Protein AF-A0A7S3AEC8-F1 (afdb_monomer)

Nearest PDB structures (foldseek):
  8ey4-assembly1_I  TM=9.269E-01  e=1.130E-04  Escherichia coli O32:H37
  2e5p-assembly1_A  TM=7.697E-01  e=4.438E-02  Homo sapiens
  9f6c-assembly1_A  TM=8.451E-01  e=1.032E-01  Bos taurus
  7dm4-assembly1_A  TM=5.442E-01  e=5.780E+00  Homo sapiens
  3aqj-assembly2_R  TM=1.653E-01  e=9.717E+00  Peduovirus P2

InterPro domains:
  IPR025983 Cysteine-rich CPCC domain [PF14206] (102-156)

Secondary structure (DSSP, 8-state):
--EEEETTEEEEEEEEETTEEEEEETTS-EEEEEGGG-EEE----S-----------------------------------------------S-----PEEPTTT-BEEE-SSSS-S-PBPTTT--B--HHHHH-TT--SSSSSS-HHHHHHHHHHHS-TT--EETTEEBPTT--PPPHHHHHHHHHHHTT-----TTT--GGG-

Solvent-accessible surface area (backbone atoms only — not comparable to full-atom values): 13532 Å² total; per-residue (Å²): 132,60,40,30,40,38,98,92,44,49,28,34,72,75,47,76,59,93,68,30,28,34,31,38,30,79,88,69,53,72,49,81,42,51,45,94,55,51,46,76,50,73,83,83,79,85,83,90,80,81,92,82,85,89,75,88,85,80,88,84,83,87,86,80,90,78,89,79,88,84,87,85,83,87,84,89,80,90,85,84,87,88,85,87,79,91,73,83,86,75,85,74,74,92,72,83,73,70,71,46,35,53,34,90,41,68,20,33,36,52,31,74,51,97,57,90,48,69,58,46,61,27,82,79,76,64,55,53,34,42,51,67,34,70,76,34,36,52,46,47,68,62,98,40,74,54,16,42,58,54,39,28,56,54,28,39,75,76,51,44,89,87,56,54,62,55,97,92,29,48,40,42,88,87,54,71,79,83,48,74,68,58,48,52,50,28,52,63,47,39,83,78,65,56,91,75,47,84,92,70,68,64,81,90,79,118

Structure (mmCIF, N/CA/C/O backbone):
data_AF-A0A7S3AEC8-F1
#
_entry.id   AF-A0A7S3AEC8-F1
#
loop_
_atom_site.group_PDB
_atom_site.id
_atom_site.type_symbol
_atom_site.label_atom_id
_atom_site.label_alt_id
_atom_site.label_comp_id
_atom_site.label_asym_id
_atom_site.label_entity_id
_atom_site.label_seq_id
_atom_site.pdbx_PDB_ins_code
_atom_site.Cartn_x
_atom_site.Cartn_y
_atom_site.Cartn_z
_atom_site.occupancy
_atom_site.B_iso_or_equiv
_atom_site.auth_seq_id
_atom_site.auth_comp_id
_atom_site.auth_asym_id
_atom_site.auth_atom_id
_atom_site.pdbx_PDB_model_num
ATOM 1 N N . ARG A 1 1 ? 26.656 -5.721 9.933 1.00 53.62 1 ARG A N 1
ATOM 2 C CA . ARG A 1 1 ? 25.288 -6.249 9.732 1.00 53.62 1 ARG A CA 1
ATOM 3 C C . ARG A 1 1 ? 25.017 -7.132 10.929 1.00 53.62 1 ARG A C 1
ATOM 5 O O . ARG A 1 1 ? 25.860 -7.978 11.192 1.00 53.62 1 ARG A O 1
ATOM 12 N N . ASP A 1 2 ? 23.952 -6.863 11.676 1.00 73.62 2 ASP A N 1
ATOM 13 C CA . ASP A 1 2 ? 23.687 -7.573 12.928 1.00 73.62 2 ASP A CA 1
ATOM 14 C C . ASP A 1 2 ? 23.074 -8.939 12.609 1.00 73.62 2 ASP A C 1
ATOM 16 O O . ASP A 1 2 ? 21.988 -9.025 12.029 1.00 73.62 2 ASP A O 1
ATOM 20 N N . GLU A 1 3 ? 23.825 -9.991 12.919 1.00 86.81 3 GLU A N 1
ATOM 21 C CA . GLU A 1 3 ? 23.402 -11.380 12.773 1.00 86.81 3 GLU A CA 1
ATOM 22 C C . GLU A 1 3 ? 22.422 -11.713 13.904 1.00 86.81 3 GLU A C 1
ATOM 24 O O . GLU A 1 3 ? 22.632 -11.331 15.061 1.00 86.81 3 GLU A O 1
ATOM 29 N N . VAL A 1 4 ? 21.308 -12.362 13.572 1.00 89.75 4 VAL A N 1
ATOM 30 C CA . VAL A 1 4 ? 20.242 -12.683 14.523 1.00 89.75 4 VAL A CA 1
ATOM 31 C C . VAL A 1 4 ? 19.836 -14.139 14.459 1.00 89.75 4 VAL A C 1
ATOM 33 O O . VAL A 1 4 ? 19.854 -14.748 13.395 1.00 89.75 4 VAL A O 1
ATOM 36 N N . THR A 1 5 ? 19.370 -14.659 15.590 1.00 91.19 5 THR A N 1
ATOM 37 C CA . THR A 1 5 ? 18.672 -15.945 15.654 1.00 91.19 5 THR A CA 1
ATOM 38 C C . THR A 1 5 ? 17.198 -15.714 15.953 1.00 91.19 5 THR A C 1
ATOM 40 O O . THR A 1 5 ? 16.831 -14.841 16.738 1.00 91.19 5 THR A O 1
ATOM 43 N N . THR A 1 6 ? 16.347 -16.502 15.303 1.00 89.00 6 THR A N 1
ATOM 44 C CA . THR A 1 6 ? 14.889 -16.508 15.468 1.00 89.00 6 THR A CA 1
ATOM 45 C C . THR A 1 6 ? 14.393 -17.956 15.606 1.00 89.00 6 THR A C 1
ATOM 47 O O . THR A 1 6 ? 15.139 -18.882 15.271 1.00 89.00 6 THR A O 1
ATOM 50 N N . PRO A 1 7 ? 13.119 -18.207 15.966 1.00 86.31 7 PRO A N 1
ATOM 51 C CA . PRO A 1 7 ? 12.547 -19.559 15.962 1.00 86.31 7 PRO A CA 1
ATOM 52 C C . PRO A 1 7 ? 12.606 -20.285 14.607 1.00 86.31 7 PRO A C 1
ATOM 54 O O . PRO A 1 7 ? 12.442 -21.501 14.558 1.00 86.31 7 PRO A O 1
ATOM 57 N N . ARG A 1 8 ? 12.812 -19.552 13.503 1.00 82.25 8 ARG A N 1
ATOM 58 C CA . ARG A 1 8 ? 12.947 -20.102 12.144 1.00 82.25 8 ARG A CA 1
ATOM 59 C C . ARG A 1 8 ? 14.401 -20.287 11.697 1.00 82.25 8 ARG A C 1
ATOM 61 O O . ARG A 1 8 ? 14.626 -20.718 10.573 1.00 82.25 8 ARG A O 1
ATOM 68 N N . GLY A 1 9 ? 15.370 -19.992 12.562 1.00 87.69 9 GLY A N 1
ATOM 69 C CA . GLY A 1 9 ? 16.799 -20.079 12.268 1.00 87.69 9 GLY A CA 1
ATOM 70 C C . GLY A 1 9 ? 17.495 -18.719 12.259 1.00 87.69 9 GLY A C 1
ATOM 71 O O . GLY A 1 9 ? 16.923 -17.708 12.687 1.00 87.69 9 GLY A O 1
ATOM 72 N N . GLY A 1 10 ? 18.743 -18.733 11.795 1.00 91.50 10 GLY A N 1
ATOM 73 C CA . GLY A 1 10 ? 19.591 -17.555 11.654 1.00 91.50 10 GLY A CA 1
ATOM 74 C C . GLY A 1 10 ? 19.127 -16.615 10.542 1.00 91.50 10 GLY A C 1
ATOM 75 O O . GLY A 1 10 ? 18.307 -16.973 9.684 1.00 91.50 10 GLY A O 1
ATOM 76 N N . GLY A 1 11 ? 19.606 -15.379 10.596 1.00 91.81 11 GLY A N 1
ATOM 77 C CA . GLY A 1 11 ? 19.357 -14.384 9.570 1.00 91.81 11 GLY A CA 1
ATOM 78 C C . GLY A 1 11 ? 19.927 -13.016 9.909 1.00 91.81 11 GLY A C 1
ATOM 79 O O . GLY A 1 11 ? 20.734 -12.838 10.823 1.00 91.81 11 GLY A O 1
ATOM 80 N N . ARG A 1 12 ? 19.458 -12.012 9.173 1.00 91.94 12 ARG A N 1
ATOM 81 C CA . ARG A 1 12 ? 19.844 -10.609 9.339 1.00 91.94 12 ARG A CA 1
ATOM 82 C C . ARG A 1 12 ? 18.628 -9.710 9.499 1.00 91.94 12 ARG A C 1
ATOM 84 O O . ARG A 1 12 ? 17.624 -9.868 8.804 1.00 91.94 12 ARG A O 1
ATOM 91 N N . VAL A 1 13 ? 18.740 -8.712 10.371 1.00 92.50 13 VAL A N 1
ATOM 92 C CA . VAL A 1 13 ? 17.712 -7.671 10.509 1.00 92.50 13 VAL A CA 1
ATOM 93 C C . VAL A 1 13 ? 17.778 -6.730 9.309 1.00 92.50 13 VAL A C 1
ATOM 95 O O . VAL A 1 13 ? 18.818 -6.134 9.035 1.00 92.50 13 VAL A O 1
ATOM 98 N N . LEU A 1 14 ? 16.654 -6.574 8.610 1.00 87.69 14 LEU A N 1
ATOM 99 C CA . LEU A 1 14 ? 16.475 -5.591 7.542 1.00 87.69 14 LEU A CA 1
ATOM 100 C C . LEU A 1 14 ? 15.862 -4.285 8.062 1.00 87.69 14 LEU A C 1
ATOM 102 O O . LEU A 1 14 ? 16.279 -3.204 7.660 1.00 87.69 14 LEU A O 1
ATOM 106 N N . LYS A 1 15 ? 14.849 -4.376 8.935 1.00 86.88 15 LYS A N 1
ATOM 107 C CA . LYS A 1 15 ? 14.116 -3.217 9.479 1.00 86.88 15 LYS A CA 1
ATOM 108 C C . LYS A 1 15 ? 13.494 -3.566 10.829 1.00 86.88 15 LYS A C 1
ATOM 110 O O . LYS A 1 15 ? 13.049 -4.692 11.011 1.00 86.88 15 LYS A O 1
ATOM 115 N N . VAL A 1 16 ? 13.396 -2.607 11.747 1.00 89.69 16 VAL A N 1
ATOM 116 C CA . VAL A 1 16 ? 12.637 -2.754 13.003 1.00 89.69 16 VAL A CA 1
ATOM 117 C C . VAL A 1 16 ? 11.534 -1.702 13.037 1.00 89.69 16 VAL A C 1
ATOM 119 O O . VAL A 1 16 ? 11.797 -0.527 12.798 1.00 89.69 16 VAL A O 1
ATOM 122 N N . VAL A 1 17 ? 10.297 -2.123 13.306 1.00 82.56 17 VAL A N 1
ATOM 123 C CA . VAL A 1 17 ? 9.122 -1.250 13.422 1.00 82.56 17 VAL A CA 1
ATOM 124 C C . VAL A 1 17 ? 8.326 -1.663 14.657 1.00 82.56 17 VAL A C 1
ATOM 126 O O . VAL A 1 17 ? 7.692 -2.718 14.691 1.00 82.56 17 VAL A O 1
ATOM 129 N N . GLY A 1 18 ? 8.359 -0.820 15.692 1.00 88.56 18 GLY A N 1
ATOM 130 C CA . GLY A 1 18 ? 7.697 -1.103 16.965 1.00 88.56 18 GLY A CA 1
ATOM 131 C C . GLY A 1 18 ? 8.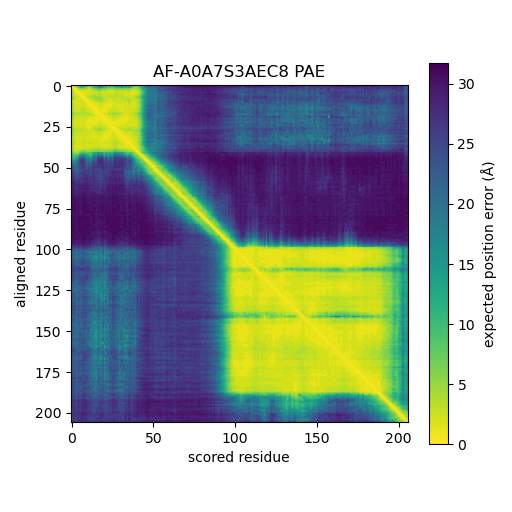199 -2.406 17.596 1.00 88.56 18 GLY A C 1
ATOM 132 O O . GLY A 1 18 ? 9.386 -2.549 17.873 1.00 88.56 18 GLY A O 1
ATOM 133 N N . MET A 1 19 ? 7.286 -3.354 17.815 1.00 90.62 19 MET A N 1
ATOM 134 C CA . MET A 1 19 ? 7.559 -4.654 18.447 1.00 90.62 19 MET A CA 1
ATOM 135 C C . MET A 1 19 ? 7.909 -5.757 17.440 1.00 90.62 19 MET A C 1
ATOM 137 O O . MET A 1 19 ? 7.916 -6.930 17.797 1.00 90.62 19 MET A O 1
ATOM 141 N N . ARG A 1 20 ? 8.181 -5.420 16.173 1.00 88.56 20 ARG A N 1
ATOM 142 C CA . ARG A 1 20 ? 8.488 -6.408 15.131 1.00 88.56 20 ARG A CA 1
ATOM 143 C C . ARG A 1 20 ? 9.719 -6.022 14.325 1.00 88.56 20 ARG A C 1
ATOM 145 O O . ARG A 1 20 ? 9.967 -4.847 14.059 1.00 88.56 20 ARG A O 1
ATOM 152 N N . ALA A 1 21 ? 10.474 -7.028 13.911 1.00 91.75 21 ALA A N 1
ATOM 153 C CA . ALA A 1 21 ? 11.642 -6.907 13.058 1.00 91.75 21 ALA A CA 1
ATOM 154 C C . ALA A 1 21 ? 11.424 -7.692 11.760 1.00 91.75 21 ALA A C 1
ATOM 156 O O . ALA A 1 21 ? 10.974 -8.836 11.776 1.00 91.75 21 ALA A O 1
ATOM 157 N N . ARG A 1 22 ? 11.743 -7.073 10.626 1.00 92.69 22 ARG A N 1
ATOM 158 C CA . ARG A 1 22 ? 11.815 -7.716 9.317 1.00 92.69 22 ARG A CA 1
ATOM 159 C C . ARG A 1 22 ? 13.168 -8.402 9.214 1.00 92.69 22 ARG A C 1
ATOM 161 O O . ARG A 1 22 ? 14.191 -7.718 9.219 1.00 92.69 22 ARG A O 1
ATOM 168 N N . ILE A 1 23 ? 13.162 -9.726 9.139 1.00 93.81 23 ILE A N 1
ATOM 169 C CA . ILE A 1 23 ? 14.354 -10.571 9.088 1.00 93.81 23 ILE A CA 1
ATOM 170 C C . ILE A 1 23 ? 14.433 -11.226 7.711 1.00 93.81 23 ILE A C 1
ATOM 172 O O . ILE A 1 23 ? 13.436 -11.765 7.232 1.00 93.81 23 ILE A O 1
ATOM 176 N N . GLU A 1 24 ? 15.604 -11.176 7.083 1.00 94.44 24 GLU A N 1
ATOM 177 C CA . GLU A 1 24 ? 15.955 -12.088 5.992 1.00 94.44 24 GLU A CA 1
ATOM 178 C C . GLU A 1 24 ? 16.685 -13.279 6.605 1.00 94.44 24 GLU A C 1
ATOM 180 O O . GLU A 1 24 ? 17.733 -13.100 7.226 1.00 94.44 24 GLU A O 1
ATOM 185 N N . HIS A 1 25 ? 16.102 -14.468 6.489 1.00 92.56 25 HIS A N 1
ATOM 186 C CA . HIS A 1 25 ? 16.688 -15.700 7.003 1.00 92.56 25 HIS A CA 1
ATOM 187 C C . HIS A 1 25 ? 17.807 -16.197 6.091 1.00 92.56 25 HIS A C 1
ATOM 189 O O . HIS A 1 25 ? 17.821 -15.906 4.897 1.00 92.56 25 HIS A O 1
ATOM 195 N N . ASP A 1 26 ? 18.691 -17.035 6.630 1.00 89.31 26 ASP A N 1
ATOM 196 C CA . ASP A 1 26 ? 19.780 -17.649 5.855 1.00 89.31 26 ASP A CA 1
ATOM 197 C C . ASP A 1 26 ? 19.271 -18.527 4.694 1.00 89.31 26 ASP A C 1
ATOM 199 O O . ASP A 1 26 ? 19.996 -18.790 3.736 1.00 89.31 26 ASP A O 1
ATOM 203 N N . THR A 1 27 ? 18.005 -18.959 4.749 1.00 87.69 27 THR A N 1
ATOM 204 C CA . THR A 1 27 ? 17.314 -19.668 3.658 1.00 87.69 27 THR A CA 1
ATOM 205 C C . THR A 1 27 ? 16.924 -18.761 2.486 1.00 87.69 27 THR A C 1
ATOM 207 O O . THR A 1 27 ? 16.532 -19.269 1.439 1.00 87.69 27 THR A O 1
ATOM 210 N N . GLY A 1 28 ? 17.024 -17.436 2.642 1.00 84.69 28 GLY A N 1
ATOM 211 C CA . GLY A 1 28 ? 16.607 -16.423 1.669 1.00 84.69 28 GLY A CA 1
ATOM 212 C C . GLY A 1 28 ? 15.177 -15.908 1.863 1.00 84.69 28 GLY A C 1
ATOM 213 O O . GLY A 1 28 ? 14.787 -14.929 1.227 1.00 84.69 28 GLY A O 1
ATOM 214 N N . ASP A 1 29 ? 14.393 -16.517 2.755 1.00 86.25 29 ASP A N 1
ATOM 215 C CA . ASP A 1 29 ? 13.026 -16.076 3.037 1.00 86.25 29 ASP A CA 1
ATOM 216 C C . ASP A 1 29 ? 13.017 -14.806 3.896 1.00 86.25 29 ASP A C 1
ATOM 218 O O . ASP A 1 29 ? 13.755 -14.695 4.876 1.00 86.25 29 ASP A O 1
ATOM 222 N N . ILE A 1 30 ? 12.118 -13.868 3.592 1.00 90.62 30 ILE A N 1
ATOM 223 C CA . ILE A 1 30 ? 11.962 -12.624 4.356 1.00 90.62 30 ILE A CA 1
ATOM 224 C C . ILE A 1 30 ? 10.640 -12.650 5.119 1.00 90.62 30 ILE A C 1
ATOM 226 O O . ILE A 1 30 ? 9.580 -12.815 4.521 1.00 90.62 30 ILE A O 1
ATOM 230 N N . ASN A 1 31 ? 10.684 -12.456 6.439 1.00 89.81 31 ASN A N 1
ATOM 231 C CA . ASN A 1 31 ? 9.496 -12.470 7.295 1.00 89.81 31 ASN A CA 1
ATOM 232 C C . ASN A 1 31 ? 9.563 -11.416 8.409 1.00 89.81 31 ASN A C 1
ATOM 234 O O . ASN A 1 31 ? 10.637 -11.000 8.840 1.00 89.81 31 ASN A O 1
ATOM 238 N N . TRP A 1 32 ? 8.395 -11.016 8.921 1.00 92.06 32 TRP A N 1
ATOM 239 C CA . TRP A 1 32 ? 8.284 -10.197 10.131 1.00 92.06 32 TRP A CA 1
ATOM 240 C C . TRP A 1 32 ? 8.191 -11.075 11.379 1.00 92.06 32 TRP A C 1
ATOM 242 O O . TRP A 1 32 ? 7.208 -11.798 11.552 1.00 92.06 32 TRP A O 1
ATOM 252 N N . VAL A 1 33 ? 9.166 -10.944 12.273 1.00 90.81 33 VAL A N 1
ATOM 253 C CA . VAL A 1 33 ? 9.272 -11.658 13.553 1.00 90.81 33 VAL A CA 1
ATOM 254 C C . VAL A 1 33 ? 9.033 -10.671 14.699 1.00 90.81 33 VAL A C 1
ATOM 256 O O . VAL A 1 33 ? 9.416 -9.507 14.601 1.00 90.81 33 VAL A O 1
ATOM 259 N N . GLU A 1 34 ? 8.370 -11.092 15.776 1.00 92.38 34 GLU A N 1
ATOM 260 C CA . GLU A 1 34 ? 8.244 -10.260 16.981 1.00 92.38 34 GLU A CA 1
ATOM 261 C C . GLU A 1 34 ? 9.634 -10.032 17.592 1.00 92.38 34 GLU A C 1
ATOM 263 O O . GLU A 1 34 ? 10.420 -10.966 17.712 1.00 92.38 34 GLU A O 1
ATOM 268 N N . THR A 1 35 ? 9.963 -8.808 18.002 1.00 90.00 35 THR A N 1
ATOM 269 C CA . THR A 1 35 ? 11.309 -8.459 18.493 1.00 90.00 35 THR A CA 1
ATOM 270 C C . THR A 1 35 ? 11.700 -9.223 19.754 1.00 90.00 35 THR A C 1
ATOM 272 O O . THR A 1 35 ? 12.883 -9.454 19.972 1.00 90.00 35 THR A O 1
ATOM 275 N N . LYS A 1 36 ? 10.721 -9.665 20.554 1.00 90.50 36 LYS A N 1
ATOM 276 C CA . LYS A 1 36 ? 10.938 -10.559 21.706 1.00 90.50 36 LYS A CA 1
ATOM 277 C C . LYS A 1 36 ? 11.488 -11.940 21.316 1.00 90.50 36 LYS A C 1
ATOM 279 O O . LYS A 1 36 ? 12.063 -12.606 22.166 1.00 90.50 36 LYS A O 1
ATOM 284 N N . ASP A 1 37 ? 11.301 -12.345 20.061 1.00 91.06 37 ASP A N 1
ATOM 285 C CA . ASP A 1 37 ? 11.719 -13.638 19.516 1.00 91.06 37 ASP A CA 1
ATOM 286 C C . ASP A 1 37 ? 12.987 -13.496 18.642 1.00 91.06 37 ASP A C 1
ATOM 288 O O . ASP A 1 37 ? 13.336 -14.414 17.901 1.00 91.06 37 ASP A O 1
ATOM 292 N N . VAL A 1 38 ? 13.662 -12.337 18.681 1.00 90.00 38 VAL A N 1
ATOM 293 C CA . VAL A 1 38 ? 14.884 -12.053 17.914 1.00 90.00 38 VAL A CA 1
ATOM 294 C C . VAL A 1 38 ? 16.064 -11.884 18.869 1.00 90.00 38 VAL A C 1
ATOM 296 O O . VAL A 1 38 ? 16.109 -10.944 19.660 1.00 90.00 38 VAL A O 1
ATOM 299 N N . GLU A 1 39 ? 17.057 -12.763 18.756 1.00 90.12 39 GLU A N 1
ATOM 300 C CA . GLU A 1 39 ? 18.294 -12.704 19.539 1.00 90.12 39 GLU A CA 1
ATOM 301 C C . GLU A 1 39 ? 19.438 -12.121 18.702 1.00 90.12 39 GLU A C 1
ATOM 303 O O . GLU A 1 39 ? 19.838 -12.696 17.690 1.00 90.12 39 GLU A O 1
ATOM 308 N N . LEU A 1 40 ? 19.979 -10.974 19.125 1.00 84.81 40 LEU A N 1
ATOM 309 C CA . LEU A 1 40 ? 21.076 -10.279 18.442 1.00 84.81 40 LEU A CA 1
ATOM 310 C C . LEU A 1 40 ? 22.440 -10.855 18.831 1.00 84.81 40 LEU A C 1
ATOM 312 O O . LEU A 1 40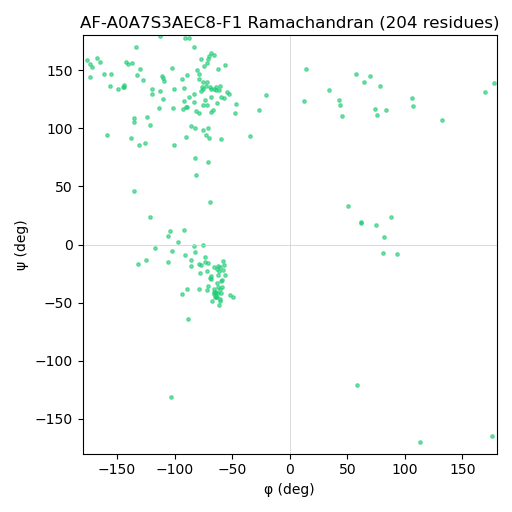 ? 22.847 -10.789 19.992 1.00 84.81 40 LEU A O 1
ATOM 316 N N . HIS A 1 41 ? 23.196 -11.315 17.837 1.00 81.31 41 HIS A N 1
ATOM 317 C CA . HIS A 1 41 ? 24.588 -11.715 17.995 1.00 81.31 41 HIS A CA 1
ATOM 318 C C . HIS A 1 41 ? 25.464 -10.490 17.737 1.00 81.31 41 HIS A C 1
ATOM 320 O O . HIS A 1 41 ? 25.822 -10.166 16.605 1.00 81.31 41 HIS A O 1
ATOM 326 N N . ARG A 1 42 ? 25.809 -9.756 18.802 1.00 64.38 42 ARG A N 1
ATOM 327 C CA . ARG A 1 42 ? 26.851 -8.728 18.694 1.00 64.38 42 ARG A CA 1
ATOM 328 C C . ARG A 1 42 ? 28.184 -9.424 18.425 1.00 64.38 42 ARG A C 1
ATOM 330 O O . ARG A 1 42 ? 28.676 -10.154 19.283 1.00 64.38 42 ARG A O 1
ATOM 337 N N . GLY A 1 43 ? 28.764 -9.172 17.251 1.00 50.09 43 GLY A N 1
ATOM 338 C CA . GLY A 1 43 ? 30.119 -9.601 16.902 1.00 50.09 43 GLY A CA 1
ATOM 339 C C . GLY A 1 43 ? 31.097 -9.273 18.034 1.00 50.09 43 GLY A C 1
ATOM 340 O O . GLY A 1 43 ? 31.186 -8.131 18.484 1.00 50.09 43 GLY A O 1
ATOM 341 N N . GLY A 1 44 ? 31.753 -10.310 18.554 1.00 45.59 44 GLY A N 1
ATOM 342 C CA . GLY A 1 44 ? 32.455 -10.271 19.829 1.00 45.59 44 GLY A CA 1
ATOM 343 C C . GLY A 1 44 ? 33.707 -9.395 19.845 1.00 45.59 44 GLY A C 1
ATOM 344 O O . GLY A 1 44 ? 34.598 -9.528 19.011 1.00 45.59 44 GLY A O 1
ATOM 345 N N . GLY A 1 45 ? 33.809 -8.588 20.900 1.00 32.94 45 GLY A N 1
ATOM 346 C CA . GLY A 1 45 ? 35.060 -8.124 21.488 1.00 32.94 45 GLY A CA 1
ATOM 347 C C . GLY A 1 45 ? 35.067 -8.469 22.980 1.00 32.94 45 GLY A C 1
ATOM 348 O O . GLY A 1 45 ? 34.602 -7.672 23.778 1.00 32.94 45 GLY A O 1
ATOM 349 N N . GLY A 1 46 ? 35.535 -9.682 23.306 1.00 32.31 46 GLY A N 1
ATOM 350 C CA . GLY A 1 46 ? 36.101 -10.149 24.586 1.00 32.31 46 GLY A CA 1
ATOM 351 C C . GLY A 1 46 ? 35.452 -9.776 25.934 1.00 32.31 46 GLY A C 1
ATOM 352 O O . GLY A 1 46 ? 35.510 -8.632 26.365 1.00 32.31 46 GLY A O 1
ATOM 353 N N . GLY A 1 47 ? 35.037 -10.797 26.696 1.00 28.69 47 GLY A N 1
ATOM 354 C CA . GLY A 1 47 ? 34.909 -10.725 28.163 1.00 28.69 47 GLY A CA 1
ATOM 355 C C . GLY A 1 47 ? 33.586 -11.273 28.688 1.00 28.69 47 GLY A C 1
ATOM 356 O O . GLY A 1 47 ? 32.543 -10.662 28.500 1.00 28.69 47 GLY A O 1
ATOM 357 N N . GLY A 1 48 ? 33.624 -12.449 29.315 1.00 32.66 48 GLY A N 1
ATOM 358 C CA . GLY A 1 48 ? 32.436 -13.190 29.734 1.00 32.66 48 GLY A CA 1
ATOM 359 C C . GLY A 1 48 ? 31.668 -12.597 30.917 1.00 32.66 48 GLY A C 1
ATOM 360 O O . GLY A 1 48 ? 32.241 -11.915 31.756 1.00 32.66 48 GLY A O 1
ATOM 361 N N . ALA A 1 49 ? 30.381 -12.934 30.999 1.00 32.31 49 ALA A N 1
ATOM 362 C CA . ALA A 1 49 ? 29.741 -13.605 32.136 1.00 32.31 49 ALA A CA 1
ATOM 363 C C . ALA A 1 49 ? 28.207 -13.588 31.980 1.00 32.31 49 ALA A C 1
ATOM 365 O O . ALA A 1 49 ? 27.609 -12.549 31.741 1.00 32.31 49 ALA A O 1
ATOM 366 N N . S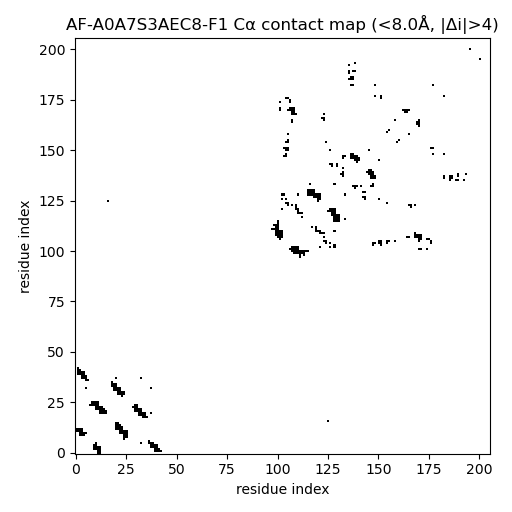ER A 1 50 ? 27.613 -14.767 32.171 1.00 32.66 50 SER A N 1
ATOM 367 C CA . SER A 1 50 ? 26.366 -15.039 32.903 1.00 32.66 50 SER A CA 1
ATOM 368 C C . SER A 1 50 ? 25.114 -14.162 32.689 1.00 32.66 50 SER A C 1
ATOM 370 O O . SER A 1 50 ? 25.005 -13.055 33.200 1.00 32.66 50 SER A O 1
ATOM 372 N N . LEU A 1 51 ? 24.116 -14.797 32.061 1.00 41.56 51 LEU A N 1
ATOM 373 C CA . LEU A 1 51 ? 22.673 -14.834 32.374 1.00 41.56 51 LEU A CA 1
ATOM 374 C C . LEU A 1 51 ? 22.116 -13.830 33.404 1.00 41.56 51 LEU A C 1
ATOM 376 O O . LEU A 1 51 ? 22.444 -13.966 34.578 1.00 41.56 51 LEU A O 1
ATOM 380 N N . VAL A 1 52 ? 21.115 -13.025 33.003 1.00 36.41 52 VAL A N 1
ATOM 381 C CA . VAL A 1 52 ? 19.854 -12.796 33.758 1.00 36.41 52 VAL A CA 1
ATOM 382 C C . VAL A 1 52 ? 18.738 -12.337 32.788 1.00 36.41 52 VAL A C 1
ATOM 384 O O . VAL A 1 52 ? 19.002 -11.464 31.961 1.00 36.41 52 VAL A O 1
ATOM 387 N N . PRO A 1 53 ? 17.491 -12.849 32.875 1.00 40.12 53 PRO A N 1
ATOM 388 C CA . PRO A 1 53 ? 16.344 -12.281 32.168 1.00 40.12 53 PRO A CA 1
ATOM 389 C C . PRO A 1 53 ? 15.762 -11.104 32.968 1.00 40.12 53 PRO A C 1
ATOM 391 O O . PRO A 1 53 ? 15.479 -11.249 34.157 1.00 40.12 53 PRO A O 1
ATOM 394 N N . LEU A 1 54 ? 15.545 -9.947 32.336 1.00 35.88 54 LEU A N 1
ATOM 395 C CA . LEU A 1 54 ? 14.910 -8.801 32.993 1.00 35.88 54 LEU A CA 1
ATOM 396 C C . LEU A 1 54 ? 13.431 -8.711 32.601 1.00 35.88 54 LEU A C 1
ATOM 398 O O . LEU A 1 54 ? 13.045 -7.998 31.678 1.00 35.88 54 LEU A O 1
ATOM 402 N N . ALA A 1 55 ? 12.605 -9.455 33.333 1.00 33.00 55 ALA A N 1
ATOM 403 C CA . ALA A 1 55 ? 11.211 -9.098 33.542 1.00 33.00 55 ALA A CA 1
ATOM 404 C C . ALA A 1 55 ? 11.108 -8.199 34.787 1.00 33.00 55 ALA A C 1
ATOM 406 O O . ALA A 1 55 ? 11.814 -8.420 35.768 1.00 33.00 55 ALA A O 1
ATOM 407 N N . ALA A 1 56 ? 10.161 -7.260 34.736 1.00 31.34 56 ALA A N 1
ATOM 408 C CA . ALA A 1 56 ? 9.672 -6.406 35.821 1.00 31.34 56 ALA A CA 1
ATOM 409 C C . ALA A 1 56 ? 10.556 -5.221 36.258 1.00 31.34 56 ALA A C 1
ATOM 411 O O . ALA A 1 56 ? 11.552 -5.376 36.953 1.00 31.34 56 ALA A O 1
ATOM 412 N N . ALA A 1 57 ? 10.067 -4.012 35.967 1.00 33.59 57 ALA A N 1
ATOM 413 C CA . ALA A 1 57 ? 10.064 -2.907 36.926 1.00 33.59 57 ALA A CA 1
ATOM 414 C C . ALA A 1 57 ? 9.010 -1.872 36.503 1.00 33.59 57 ALA A C 1
ATOM 416 O O . ALA A 1 57 ? 9.254 -0.999 35.671 1.00 33.59 57 ALA A O 1
ATOM 417 N N . ALA A 1 58 ? 7.813 -2.009 37.070 1.00 29.16 58 ALA A N 1
ATOM 418 C CA . ALA A 1 58 ? 6.857 -0.922 37.186 1.00 29.16 58 ALA A CA 1
ATOM 419 C C . ALA A 1 58 ? 7.258 -0.021 38.366 1.00 29.16 58 ALA A C 1
ATOM 421 O O . ALA A 1 58 ? 7.698 -0.522 39.396 1.00 29.16 58 ALA A O 1
ATOM 422 N N . THR A 1 59 ? 7.059 1.285 38.164 1.00 39.94 59 THR A N 1
ATOM 423 C CA . THR A 1 59 ? 6.716 2.338 39.138 1.00 39.94 59 THR A CA 1
ATOM 424 C C . THR A 1 59 ? 7.419 2.369 40.495 1.00 39.94 59 THR A C 1
ATOM 426 O O . THR A 1 59 ? 7.189 1.507 41.335 1.00 39.94 59 THR A O 1
ATOM 429 N N . VAL A 1 60 ? 8.038 3.510 40.800 1.00 31.48 60 VAL A N 1
ATOM 430 C CA . VAL A 1 60 ? 7.907 4.140 42.122 1.00 31.48 60 VAL A CA 1
ATOM 431 C C . VAL A 1 60 ? 7.924 5.659 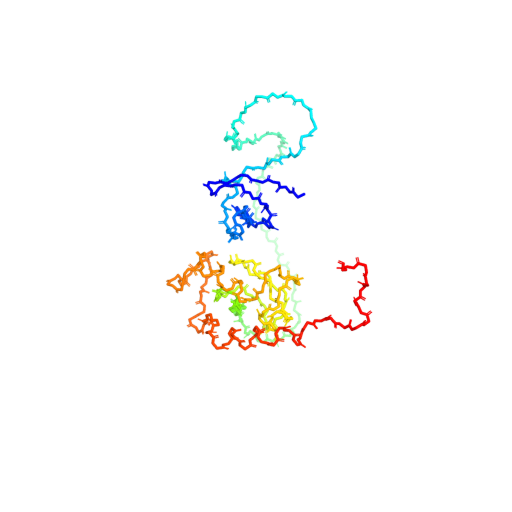41.987 1.00 31.48 60 VAL A C 1
ATOM 433 O O . VAL A 1 60 ? 8.698 6.233 41.222 1.00 31.48 60 VAL A O 1
ATOM 436 N N . ALA A 1 61 ? 6.988 6.251 42.716 1.00 29.64 61 ALA A N 1
ATOM 437 C CA . ALA A 1 61 ? 6.799 7.660 42.969 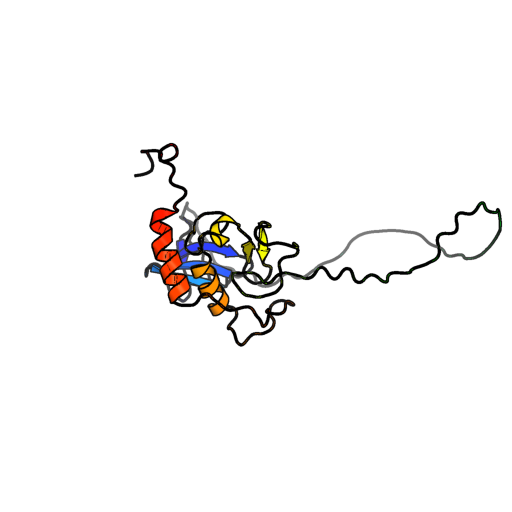1.00 29.64 61 ALA A CA 1
ATOM 438 C C . ALA A 1 61 ? 7.626 8.119 44.186 1.00 29.64 61 ALA A C 1
ATOM 440 O O . ALA A 1 61 ? 8.217 7.298 44.889 1.00 29.64 61 ALA A O 1
ATOM 441 N N . ASP A 1 62 ? 7.526 9.428 44.431 1.00 31.55 62 ASP A N 1
ATOM 442 C CA . ASP A 1 62 ? 7.955 10.216 45.593 1.00 31.55 62 ASP A CA 1
ATOM 443 C C . ASP A 1 62 ? 9.459 10.542 45.650 1.00 31.55 62 ASP A C 1
ATOM 445 O O . ASP A 1 62 ? 10.318 9.720 45.361 1.00 31.55 62 ASP A O 1
ATOM 449 N N . ALA A 1 63 ? 9.881 11.766 45.982 1.00 31.09 63 ALA A N 1
ATOM 450 C CA . ALA A 1 63 ? 9.329 12.708 46.958 1.00 31.09 63 ALA A CA 1
ATOM 451 C C . ALA A 1 63 ? 10.002 14.105 46.729 1.00 31.09 63 ALA A C 1
ATOM 453 O O . ALA A 1 63 ? 11.032 14.159 46.064 1.00 31.09 63 ALA A O 1
ATOM 454 N N . ILE A 1 64 ? 9.533 15.290 47.152 1.00 31.59 64 ILE A N 1
ATOM 455 C CA . ILE A 1 64 ? 9.270 15.788 48.517 1.00 31.59 64 ILE A CA 1
ATOM 456 C C . ILE A 1 64 ? 8.794 17.265 48.409 1.00 31.59 64 ILE A C 1
ATOM 458 O O . ILE A 1 64 ? 9.402 18.033 47.668 1.00 31.59 64 ILE A O 1
ATOM 462 N N . SER A 1 65 ? 7.782 17.618 49.226 1.00 34.22 65 SER A N 1
ATOM 463 C CA . SER A 1 65 ? 7.509 18.902 49.931 1.00 34.22 65 SER A CA 1
ATOM 464 C C . SER A 1 65 ? 7.357 20.236 49.177 1.00 34.22 65 SER A C 1
ATOM 466 O O . SER A 1 65 ? 8.073 20.517 48.233 1.00 34.22 65 SER A O 1
ATOM 468 N N . THR A 1 66 ? 6.534 21.204 49.598 1.00 31.42 66 THR A N 1
ATOM 469 C CA . THR A 1 66 ? 5.654 21.401 50.775 1.00 31.42 66 THR A CA 1
ATOM 470 C C . THR A 1 66 ? 4.847 22.690 50.554 1.00 31.42 66 THR A C 1
ATOM 472 O O . THR A 1 66 ? 5.377 23.604 49.926 1.00 31.42 66 THR A O 1
ATOM 475 N N . THR A 1 67 ? 3.676 22.778 51.213 1.00 36.84 67 THR A N 1
ATOM 476 C CA . THR A 1 67 ? 2.998 23.997 51.748 1.00 36.84 67 THR A CA 1
ATOM 477 C C . THR A 1 67 ? 2.513 25.054 50.730 1.00 36.84 67 THR A C 1
ATOM 479 O O . THR A 1 67 ? 3.205 25.363 49.778 1.00 36.84 67 THR A O 1
ATOM 482 N N . ASP A 1 68 ? 1.352 25.699 50.837 1.00 33.34 68 ASP A N 1
ATOM 483 C CA . ASP A 1 68 ? 0.452 25.904 51.968 1.00 33.34 68 ASP A CA 1
ATOM 484 C C . ASP A 1 68 ? -0.959 26.304 51.487 1.00 33.34 68 ASP A C 1
ATOM 486 O O . ASP A 1 68 ? -1.132 26.980 50.477 1.00 33.34 68 ASP A O 1
ATOM 490 N N . ALA A 1 69 ? -1.933 25.852 52.271 1.00 29.52 69 ALA A N 1
ATOM 491 C CA . ALA A 1 69 ? -3.150 26.514 52.738 1.00 29.52 69 ALA A CA 1
ATOM 492 C C . ALA A 1 69 ? -3.948 27.543 51.886 1.00 29.52 69 ALA A C 1
ATOM 494 O O . ALA A 1 69 ? -3.485 28.616 51.517 1.00 29.52 69 ALA A O 1
ATOM 495 N N . ALA A 1 70 ? -5.261 27.271 51.904 1.00 30.73 70 ALA A N 1
ATOM 496 C CA . ALA A 1 70 ? -6.365 28.184 52.238 1.00 30.73 70 ALA A CA 1
ATOM 497 C C . ALA A 1 70 ? -7.271 28.700 51.104 1.00 30.73 70 ALA A C 1
ATOM 499 O O . ALA A 1 70 ? -6.890 29.415 50.184 1.00 30.73 70 ALA A O 1
ATOM 500 N N . ALA A 1 71 ? -8.544 28.345 51.279 1.00 33.00 71 ALA A N 1
ATOM 501 C CA . ALA A 1 71 ? -9.731 28.822 50.595 1.00 33.00 71 ALA A CA 1
ATOM 502 C C . ALA A 1 71 ? -9.993 30.325 50.802 1.00 33.00 71 ALA A C 1
ATOM 504 O O . ALA A 1 71 ? -9.745 30.836 51.890 1.00 33.00 71 ALA A O 1
ATOM 505 N N . ASN A 1 72 ? -10.638 30.989 49.836 1.00 36.69 72 ASN A N 1
ATOM 506 C CA . ASN A 1 72 ? -11.984 31.544 50.039 1.00 36.69 72 ASN A CA 1
ATOM 507 C C . ASN A 1 72 ? -12.573 32.189 48.778 1.00 36.69 72 ASN A C 1
ATOM 509 O O . ASN A 1 72 ? -11.882 32.542 47.829 1.00 36.69 72 ASN A O 1
ATOM 513 N N . ALA A 1 73 ? -13.897 32.288 48.811 1.00 30.12 73 ALA A N 1
ATOM 514 C CA . ALA A 1 73 ? -14.799 32.635 47.731 1.00 30.12 73 ALA A CA 1
ATOM 515 C C . ALA A 1 73 ? -15.119 34.147 47.607 1.00 30.12 73 ALA A C 1
ATOM 517 O O . ALA A 1 73 ? -14.774 34.948 48.469 1.00 30.12 73 ALA A O 1
ATOM 518 N N . VAL A 1 74 ? -15.914 34.431 46.562 1.00 28.92 74 VAL A N 1
ATOM 519 C CA . VAL A 1 74 ? -16.928 35.495 46.349 1.00 28.92 74 VAL A CA 1
ATOM 520 C C . VAL A 1 74 ? -16.553 36.972 46.082 1.00 28.92 74 VAL A C 1
ATOM 522 O O . VAL A 1 74 ? -16.154 37.712 46.969 1.00 28.92 74 VAL A O 1
ATOM 525 N N . ALA A 1 75 ? -16.960 37.393 44.867 1.00 30.34 75 ALA A N 1
ATOM 526 C CA . ALA A 1 75 ? -17.925 38.468 44.539 1.00 30.34 75 ALA A CA 1
ATOM 527 C C . ALA A 1 75 ? -17.455 39.838 43.979 1.00 30.34 75 ALA A C 1
ATOM 529 O O . ALA A 1 75 ? -16.764 40.596 44.645 1.00 30.34 75 ALA A O 1
ATOM 530 N N . ALA A 1 76 ? -18.071 40.158 42.818 1.00 30.22 76 ALA A N 1
ATOM 531 C CA . ALA A 1 76 ? -18.559 41.461 42.307 1.00 30.22 76 ALA A CA 1
ATOM 532 C C . ALA A 1 76 ? -17.504 42.535 41.912 1.00 30.22 76 ALA A C 1
ATOM 534 O O . ALA A 1 76 ? -16.471 42.651 42.543 1.00 30.22 76 ALA A O 1
ATOM 535 N N . SER A 1 77 ? -17.646 43.397 40.889 1.00 37.12 77 SER A N 1
ATOM 536 C CA . SER A 1 77 ? -18.805 43.959 40.167 1.00 37.12 77 SER A CA 1
ATOM 537 C C . SER A 1 77 ? -18.356 44.606 38.827 1.00 37.12 77 SER A C 1
ATOM 539 O O . SER A 1 77 ? -17.201 44.998 38.732 1.00 37.12 77 SER A O 1
ATOM 541 N N . ALA A 1 78 ? -19.295 44.729 37.864 1.00 34.81 78 ALA A N 1
ATOM 542 C CA . ALA A 1 78 ? -19.547 45.750 36.802 1.00 34.81 78 ALA A CA 1
ATOM 543 C C . ALA A 1 78 ? -18.451 46.798 36.436 1.00 34.81 78 ALA A C 1
ATOM 545 O O . ALA A 1 78 ? -17.747 47.273 37.309 1.00 34.81 78 ALA A O 1
ATOM 546 N N . SER A 1 79 ? -18.279 47.376 35.237 1.00 37.19 79 SER A N 1
ATOM 547 C CA . SER A 1 79 ? -19.025 47.613 33.978 1.00 37.19 79 SER A CA 1
ATOM 548 C C . SER A 1 79 ? -17.966 48.205 32.991 1.00 37.19 79 SER A C 1
ATOM 550 O O . SER A 1 79 ? -16.992 48.773 33.473 1.00 37.19 79 SER A O 1
ATOM 552 N N . GLN A 1 80 ? -18.00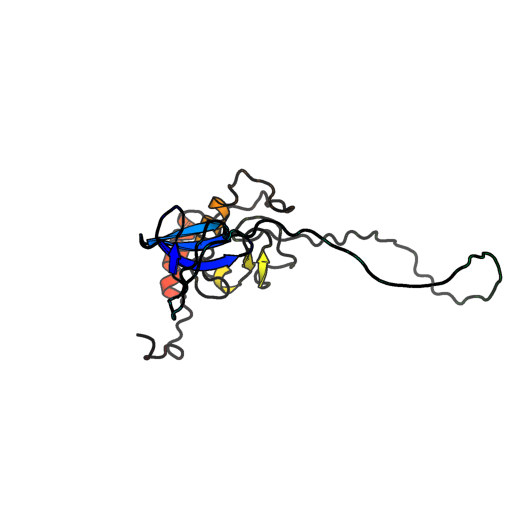7 48.108 31.654 1.00 45.78 80 GLN A N 1
ATOM 553 C CA . GLN A 1 80 ? -18.742 49.026 30.767 1.00 45.78 80 GLN A CA 1
ATOM 554 C C . GLN A 1 80 ? -18.745 48.568 29.280 1.00 45.78 80 GLN A C 1
ATOM 556 O O . GLN A 1 80 ? -17.771 48.040 28.755 1.00 45.78 80 GLN A O 1
ATOM 561 N N . MET A 1 81 ? -19.902 48.846 28.669 1.00 36.47 81 MET A N 1
ATOM 562 C CA . MET A 1 81 ? -20.386 48.962 27.273 1.00 36.47 81 MET A CA 1
ATOM 563 C C . MET A 1 81 ? -19.335 49.201 26.157 1.00 36.47 81 MET A C 1
ATOM 565 O O . MET A 1 81 ? -18.462 50.043 26.303 1.00 36.47 81 MET A O 1
ATOM 569 N N . SER A 1 82 ? -19.316 48.408 25.073 1.00 37.16 82 SER A N 1
ATOM 570 C CA . SER A 1 82 ? -20.141 48.433 23.832 1.00 37.16 82 SER A CA 1
ATOM 571 C C . SER A 1 82 ? -19.656 49.409 22.751 1.00 37.16 82 SER A C 1
ATOM 573 O O . SER A 1 82 ? -19.769 50.612 22.939 1.00 37.16 82 SER A O 1
ATOM 575 N N . LEU A 1 83 ? -19.249 48.871 21.592 1.00 4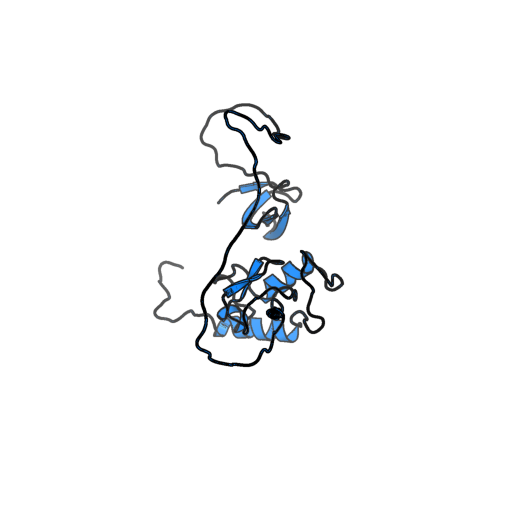1.00 83 LEU A N 1
ATOM 576 C CA . LEU A 1 83 ? -19.712 49.294 20.261 1.00 41.00 83 LEU A CA 1
ATOM 577 C C . LEU A 1 83 ? -19.677 48.077 19.323 1.00 41.00 83 LEU A C 1
ATOM 579 O O . LEU A 1 83 ? -18.736 47.287 19.340 1.00 41.00 83 LEU A O 1
ATOM 583 N N . GLY A 1 84 ? -20.761 47.908 18.569 1.00 33.88 84 GLY A N 1
ATOM 584 C CA . GLY A 1 84 ? -21.106 46.689 17.855 1.00 33.88 84 GLY A CA 1
ATOM 585 C C . GLY A 1 84 ? -20.385 46.483 16.525 1.00 33.88 84 GLY A C 1
ATOM 586 O O . GLY A 1 84 ? -20.105 47.418 15.776 1.00 33.88 84 GLY A O 1
ATOM 587 N N . HIS A 1 85 ? -20.199 45.208 16.205 1.00 39.69 85 HIS A N 1
ATOM 588 C CA . HIS A 1 85 ? -20.343 44.705 14.848 1.00 39.69 85 HIS A CA 1
ATOM 589 C C . HIS A 1 85 ? -21.133 43.403 14.949 1.00 39.69 85 HIS A C 1
ATOM 591 O O . HIS A 1 85 ? -20.639 42.395 15.450 1.00 39.69 85 HIS A O 1
ATOM 597 N N . GLU A 1 86 ? -22.401 43.461 14.553 1.00 44.47 86 GLU A N 1
ATOM 598 C CA . GLU A 1 86 ? -23.213 42.270 14.366 1.00 44.47 86 GLU A CA 1
ATOM 599 C C . GLU A 1 86 ? -22.665 41.504 13.163 1.00 44.47 86 GLU A C 1
ATOM 601 O O . GLU A 1 86 ? -22.742 41.968 12.027 1.00 44.47 86 GLU A O 1
ATOM 606 N N . VAL A 1 87 ? -22.136 40.311 13.410 1.00 43.25 87 VAL A N 1
ATOM 607 C CA . VAL A 1 87 ? -22.155 39.247 12.410 1.00 43.25 87 VAL A CA 1
ATOM 608 C C . VAL A 1 87 ? -22.847 38.079 13.082 1.00 43.25 87 VAL A C 1
ATOM 610 O O . VAL A 1 87 ? -22.365 37.525 14.070 1.00 43.25 87 VAL A O 1
ATOM 613 N N . SER A 1 88 ? -24.058 37.799 12.617 1.00 42.78 88 SER A N 1
ATOM 614 C CA . SER A 1 88 ? -24.920 36.769 13.162 1.00 42.78 88 SER A CA 1
ATOM 615 C C . SER A 1 88 ? -24.212 35.416 13.193 1.00 42.78 88 SER A C 1
ATOM 617 O O . SER A 1 88 ? -23.645 34.957 12.206 1.00 42.78 88 SER A O 1
ATOM 619 N N . SER A 1 89 ? -24.309 34.789 14.361 1.00 47.78 89 SER A N 1
ATOM 620 C CA . SER A 1 89 ? -24.153 33.365 14.623 1.00 47.78 89 SER A CA 1
ATOM 621 C C . SER A 1 89 ? -24.474 32.468 13.420 1.00 47.78 89 SER A C 1
ATOM 623 O O . SER A 1 89 ? -25.640 32.288 13.073 1.00 47.78 89 SER A O 1
ATOM 625 N N . LEU A 1 90 ? -23.460 31.754 12.936 1.00 49.59 90 LEU A N 1
ATOM 626 C CA . LEU A 1 90 ? -23.578 30.312 12.762 1.00 49.59 90 LEU A CA 1
ATOM 627 C C . LE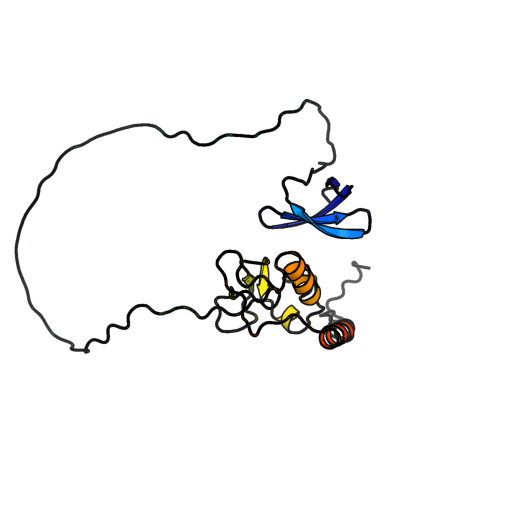U A 1 90 ? -22.475 29.659 13.589 1.00 49.59 90 LEU A C 1
ATOM 629 O O . LEU A 1 90 ? -21.302 29.650 13.226 1.00 49.59 90 LEU A O 1
ATOM 633 N N . HIS A 1 91 ? -22.888 29.128 14.734 1.00 46.72 91 HIS A N 1
ATOM 634 C CA . HIS A 1 91 ? -22.176 28.070 15.425 1.00 46.72 91 HIS A CA 1
ATOM 635 C C . HIS A 1 91 ? -22.095 26.866 14.476 1.00 46.72 91 HIS A C 1
ATOM 637 O O . HIS A 1 91 ? -23.001 26.038 14.435 1.00 46.72 91 HIS A O 1
ATOM 643 N N . GLY A 1 92 ? -21.027 26.788 13.684 1.00 42.41 92 GLY A N 1
ATOM 644 C CA . GLY A 1 92 ? -20.591 25.536 13.084 1.00 42.41 92 GLY A CA 1
ATOM 645 C C . GLY A 1 92 ? -19.919 24.729 14.181 1.00 42.41 92 GLY A C 1
ATOM 646 O O . GLY A 1 92 ? -18.781 25.006 14.551 1.00 42.41 92 GLY A O 1
ATOM 647 N N . THR A 1 93 ? -20.650 23.788 14.769 1.00 41.53 93 THR A N 1
ATOM 648 C CA . THR A 1 93 ? -20.073 22.783 15.658 1.00 41.53 93 THR A CA 1
ATOM 649 C C . THR A 1 93 ? -18.911 22.110 14.940 1.00 41.53 93 THR A C 1
ATOM 651 O O . THR A 1 93 ? -19.060 21.695 13.796 1.00 41.53 93 THR A O 1
ATOM 654 N N . SER A 1 94 ? -17.769 22.045 15.620 1.00 49.97 94 SER A N 1
ATOM 655 C CA . SER A 1 94 ? -16.598 21.232 15.299 1.00 49.97 94 SER A CA 1
ATOM 656 C C . SER A 1 94 ? -16.977 19.882 14.669 1.00 49.97 94 SER A C 1
ATOM 658 O O . SER A 1 94 ? -17.207 18.914 15.387 1.00 49.97 94 SER A O 1
ATOM 660 N N . ASP A 1 95 ? -17.007 19.827 13.342 1.00 48.84 95 ASP A N 1
ATOM 661 C CA . ASP A 1 95 ? -17.049 18.595 12.551 1.00 48.84 95 ASP A CA 1
ATOM 662 C C . ASP A 1 95 ? -16.049 18.708 11.393 1.00 48.84 95 ASP A C 1
ATOM 664 O O . ASP A 1 95 ? -16.338 18.438 10.234 1.00 48.84 95 ASP A O 1
ATOM 668 N N . GLN A 1 96 ? -14.839 19.175 11.712 1.00 47.22 96 GLN A N 1
ATOM 669 C CA . GLN A 1 96 ? -13.687 19.009 10.828 1.00 47.22 96 GLN A CA 1
ATOM 670 C C . GLN A 1 96 ? -13.136 17.594 11.043 1.00 47.22 96 GLN A C 1
ATOM 672 O O . GLN A 1 96 ? -12.007 17.408 11.497 1.00 47.22 96 GLN A O 1
ATOM 677 N N . HIS A 1 97 ? -13.963 16.574 10.800 1.00 51.69 97 HIS A N 1
ATOM 678 C CA . HIS A 1 97 ? -13.465 15.218 10.627 1.00 51.69 97 HIS A CA 1
ATOM 679 C C . HIS A 1 97 ? -12.724 15.201 9.286 1.00 51.69 97 HIS A C 1
ATOM 681 O O . HIS A 1 97 ? -13.326 15.008 8.233 1.00 51.69 97 HIS A O 1
ATOM 687 N N . GLN A 1 98 ? -11.415 15.468 9.331 1.00 61.66 98 GLN A N 1
ATOM 688 C CA . GLN A 1 98 ? -10.505 15.269 8.205 1.00 61.66 98 GLN A CA 1
ATOM 689 C C . GLN A 1 98 ? -10.776 13.868 7.633 1.00 61.66 98 GLN A C 1
ATOM 691 O O . GLN A 1 98 ? -10.578 12.860 8.320 1.00 61.66 98 GLN A O 1
ATOM 696 N N . ALA A 1 99 ? -11.303 13.796 6.411 1.00 82.06 99 ALA A N 1
ATOM 697 C CA . ALA A 1 99 ? -11.637 12.526 5.787 1.00 82.06 99 ALA A CA 1
ATOM 698 C C . ALA A 1 99 ? -10.335 11.800 5.430 1.00 82.06 99 ALA A C 1
ATOM 700 O O . ALA A 1 99 ? -9.702 12.112 4.430 1.00 82.06 99 ALA A O 1
ATOM 701 N N . LEU A 1 100 ? -9.932 10.837 6.260 1.00 94.19 100 LEU A N 1
ATOM 702 C CA . LEU A 1 100 ? -8.696 10.091 6.045 1.00 94.19 100 LEU A CA 1
ATOM 703 C C . LEU A 1 100 ? -8.765 9.274 4.744 1.00 94.19 100 LEU A C 1
ATOM 705 O O . LEU A 1 100 ? -9.734 8.530 4.517 1.00 94.19 100 LEU A O 1
ATOM 709 N N . LEU A 1 101 ? -7.712 9.361 3.931 1.00 96.69 101 LEU A N 1
ATOM 710 C CA . LEU A 1 101 ? -7.532 8.538 2.738 1.00 96.69 101 LEU A CA 1
ATOM 711 C C . LEU A 1 101 ? -7.039 7.134 3.104 1.00 96.69 101 LEU A C 1
ATOM 713 O O . LEU A 1 101 ? -6.289 6.920 4.067 1.00 96.69 101 LEU A O 1
ATOM 717 N N . ALA A 1 102 ? -7.472 6.155 2.308 1.00 97.62 102 ALA A N 1
ATOM 718 C CA . ALA A 1 102 ? -7.062 4.764 2.439 1.00 97.62 102 ALA A CA 1
ATOM 719 C C . ALA A 1 102 ? -5.586 4.606 2.067 1.00 97.62 102 ALA A C 1
ATOM 721 O O . ALA A 1 102 ? -5.185 4.976 0.966 1.00 97.62 102 ALA A O 1
ATOM 722 N N . CYS A 1 103 ? -4.784 4.011 2.947 1.00 98.06 103 CYS A N 1
ATOM 723 C CA . CYS A 1 103 ? -3.397 3.685 2.646 1.00 98.06 103 CYS A CA 1
ATOM 724 C C . CYS A 1 103 ? -3.322 2.738 1.429 1.00 98.06 103 CYS A C 1
ATOM 726 O O . CYS A 1 103 ? -3.918 1.658 1.476 1.00 98.06 103 CYS A O 1
ATOM 728 N N . PRO A 1 104 ? -2.547 3.060 0.379 1.00 97.94 104 PRO A N 1
ATOM 729 C CA . PRO A 1 104 ? -2.433 2.231 -0.824 1.00 97.94 104 PRO A CA 1
ATOM 730 C C . PRO A 1 104 ? -1.928 0.810 -0.541 1.00 97.94 104 PRO A C 1
ATOM 732 O O . PRO A 1 104 ? -2.334 -0.139 -1.215 1.00 97.94 104 PRO A O 1
ATOM 735 N N . ALA A 1 105 ? -1.092 0.644 0.489 1.00 98.25 105 ALA A N 1
ATOM 736 C CA . ALA A 1 105 ? -0.526 -0.645 0.870 1.00 98.25 105 ALA A CA 1
ATOM 737 C C . ALA A 1 105 ? -1.494 -1.547 1.659 1.00 98.25 105 ALA A C 1
ATOM 739 O O . ALA A 1 105 ? -1.484 -2.756 1.465 1.00 98.25 105 ALA A O 1
ATOM 740 N N . CYS A 1 106 ? -2.325 -1.011 2.559 1.00 98.38 106 CYS A N 1
ATOM 741 C CA . CYS A 1 106 ? -3.135 -1.850 3.464 1.00 98.38 106 CYS A CA 1
ATOM 742 C C . CYS A 1 106 ? -4.648 -1.591 3.431 1.00 98.38 106 CYS A C 1
ATOM 744 O O . CYS A 1 106 ? -5.415 -2.392 3.966 1.00 98.38 106 CYS A O 1
ATOM 746 N N . GLY A 1 107 ? -5.081 -0.492 2.817 1.00 98.19 107 GLY A N 1
ATOM 747 C CA . GLY A 1 107 ? -6.482 -0.101 2.677 1.00 98.19 107 GLY A CA 1
ATOM 748 C C . GLY A 1 107 ? -7.103 0.579 3.891 1.00 98.19 107 GLY A C 1
ATOM 749 O O . GLY A 1 107 ? -8.225 1.066 3.793 1.00 98.19 107 GLY A O 1
ATOM 750 N N . PHE A 1 108 ? -6.410 0.644 5.028 1.00 98.44 108 PHE A N 1
ATOM 751 C CA . PHE A 1 108 ? -6.901 1.364 6.205 1.00 98.44 108 PHE A CA 1
ATOM 752 C C . PHE A 1 108 ? -6.825 2.874 5.997 1.00 98.44 108 PHE A C 1
ATOM 754 O O . PHE A 1 108 ? -5.824 3.388 5.498 1.00 98.44 108 PHE A O 1
ATOM 761 N N . ARG A 1 109 ? -7.885 3.586 6.383 1.00 97.81 109 ARG A N 1
ATOM 762 C CA . ARG A 1 109 ? -7.989 5.045 6.281 1.00 97.81 109 ARG A CA 1
ATOM 763 C C . ARG A 1 109 ? -7.104 5.711 7.326 1.00 97.81 109 ARG A C 1
ATOM 765 O O . ARG A 1 109 ? -7.513 5.854 8.470 1.00 97.81 109 ARG A O 1
ATOM 772 N N . THR A 1 110 ? -5.878 6.066 6.951 1.00 96.88 110 THR A N 1
ATOM 773 C CA . THR A 1 110 ? -4.858 6.574 7.889 1.00 96.88 110 THR A CA 1
ATOM 774 C C . THR A 1 110 ? -4.147 7.836 7.428 1.00 96.88 110 THR A C 1
ATOM 776 O O . THR A 1 110 ? -3.449 8.435 8.240 1.00 96.88 110 THR A O 1
ATOM 779 N N . LEU A 1 111 ? -4.233 8.179 6.142 1.00 96.25 111 LEU A N 1
ATOM 780 C CA . LEU A 1 111 ? -3.496 9.308 5.573 1.00 96.25 111 LEU A CA 1
ATOM 781 C C . LEU A 1 111 ? -4.341 10.568 5.755 1.00 96.25 111 LEU A C 1
ATOM 783 O O . LEU A 1 111 ? -5.532 10.541 5.441 1.00 96.25 111 LEU A O 1
ATOM 787 N N . ALA A 1 112 ? -3.760 11.612 6.342 1.00 90.19 112 ALA A N 1
ATOM 788 C CA . ALA A 1 112 ? -4.505 12.793 6.772 1.00 90.19 112 ALA A CA 1
ATOM 789 C C . ALA A 1 112 ? -4.691 13.820 5.652 1.00 90.19 112 ALA A C 1
ATOM 791 O O . ALA A 1 112 ? -5.570 14.674 5.752 1.00 90.19 112 ALA A O 1
ATOM 792 N N . ASP A 1 113 ? -3.878 13.735 4.605 1.00 86.12 113 ASP A N 1
ATOM 793 C CA . ASP A 1 113 ? -3.918 14.654 3.474 1.00 86.12 113 ASP A CA 1
ATOM 794 C C . ASP A 1 113 ? -5.164 14.465 2.585 1.00 86.12 113 ASP A C 1
ATOM 796 O O . ASP A 1 113 ? -5.821 13.422 2.590 1.00 86.12 113 ASP A O 1
ATOM 800 N N . GLU A 1 114 ? -5.483 15.498 1.809 1.00 85.69 114 GLU A N 1
ATOM 801 C CA . GLU A 1 114 ? -6.560 15.505 0.820 1.00 85.69 114 GLU A CA 1
ATOM 802 C C . GLU A 1 114 ? -6.161 14.785 -0.480 1.00 85.69 114 GLU A C 1
ATOM 804 O O . GLU A 1 114 ? -7.032 14.414 -1.273 1.00 85.69 114 GLU A O 1
ATOM 809 N N . ALA A 1 115 ? -4.859 14.564 -0.708 1.00 90.94 115 ALA A N 1
ATOM 810 C CA . ALA A 1 115 ? -4.332 13.889 -1.890 1.00 90.94 115 ALA A CA 1
ATOM 811 C C . ALA A 1 115 ? -3.217 12.881 -1.566 1.00 90.94 115 ALA A C 1
ATOM 813 O O . ALA A 1 115 ? -2.514 12.992 -0.567 1.00 90.94 115 ALA A O 1
ATOM 814 N N . TYR A 1 116 ? -3.044 11.905 -2.462 1.00 95.62 116 TYR A N 1
ATOM 815 C CA . TYR A 1 116 ? -1.947 10.940 -2.401 1.00 95.62 116 TYR A CA 1
ATOM 816 C C . TYR A 1 116 ? -0.603 11.547 -2.827 1.00 95.62 116 TYR A C 1
ATOM 818 O O . TYR A 1 116 ? -0.549 12.449 -3.667 1.00 95.62 116 TYR A O 1
ATOM 826 N N . GLY A 1 117 ? 0.484 10.971 -2.317 1.00 93.81 117 GLY A N 1
ATOM 827 C CA . GLY A 1 117 ? 1.847 11.472 -2.463 1.00 93.81 117 GLY A CA 1
ATOM 828 C C . GLY A 1 117 ? 2.239 12.468 -1.369 1.00 93.81 117 GLY A C 1
ATOM 829 O O . GLY A 1 117 ? 3.107 13.304 -1.614 1.00 93.81 117 GLY A O 1
ATOM 830 N N . SER A 1 118 ? 1.585 12.427 -0.203 1.00 93.50 118 SER A N 1
ATOM 831 C CA . SER A 1 118 ? 1.833 13.368 0.900 1.00 93.50 118 SER A CA 1
ATOM 832 C C . SER A 1 118 ? 3.031 12.999 1.778 1.00 93.50 118 SER A C 1
ATOM 834 O O . SER A 1 118 ? 3.412 13.775 2.654 1.00 93.50 118 SER A O 1
ATOM 836 N N . PHE A 1 119 ? 3.633 11.824 1.560 1.00 94.56 119 PHE A N 1
ATOM 837 C CA . PHE A 1 119 ? 4.664 11.232 2.421 1.00 94.56 119 PHE A CA 1
ATOM 838 C C . PHE A 1 119 ? 4.174 10.926 3.847 1.00 94.56 119 PHE A C 1
ATOM 840 O O . PHE A 1 119 ? 4.967 10.719 4.767 1.00 94.56 119 PHE A O 1
ATOM 847 N N . ASP A 1 120 ? 2.856 10.855 4.054 1.00 95.50 120 ASP A N 1
ATOM 848 C CA . ASP A 1 120 ? 2.291 10.408 5.320 1.00 95.50 120 ASP A CA 1
ATOM 849 C C . ASP A 1 120 ? 2.621 8.932 5.577 1.00 95.50 120 ASP A C 1
ATOM 851 O O . ASP A 1 120 ? 2.416 8.051 4.738 1.00 95.50 120 ASP A O 1
ATOM 855 N N . ILE A 1 121 ? 3.067 8.634 6.798 1.00 96.69 121 ILE A N 1
ATOM 856 C CA . ILE A 1 121 ? 3.349 7.261 7.225 1.00 96.69 121 ILE A CA 1
ATOM 857 C C . ILE A 1 121 ? 2.088 6.630 7.814 1.00 96.69 121 ILE A C 1
ATOM 859 O O . ILE A 1 121 ? 1.602 7.037 8.880 1.00 96.69 121 ILE A O 1
ATOM 863 N N . CYS A 1 122 ? 1.618 5.558 7.175 1.00 97.69 122 CYS A N 1
ATOM 864 C CA . CYS A 1 122 ? 0.468 4.783 7.624 1.00 97.69 122 CYS A CA 1
ATOM 865 C C . CYS A 1 122 ? 0.662 4.239 9.050 1.00 97.69 122 CYS A C 1
ATOM 867 O O . CYS A 1 122 ? 1.615 3.514 9.346 1.00 97.69 122 CYS A O 1
ATOM 869 N N . LYS A 1 123 ? -0.292 4.511 9.948 1.00 97.12 123 LYS A N 1
ATOM 870 C CA . LYS A 1 123 ? -0.242 4.033 11.346 1.00 97.12 123 LYS A CA 1
ATOM 871 C C . LYS A 1 123 ? -0.524 2.532 11.494 1.00 97.12 123 LYS A C 1
ATOM 873 O O . LYS A 1 123 ? -0.209 1.943 12.531 1.00 97.12 123 LYS A O 1
ATOM 878 N N . VAL A 1 124 ? -1.064 1.896 10.451 1.00 97.81 124 VAL A N 1
ATOM 879 C CA . VAL A 1 124 ? -1.327 0.452 10.422 1.00 97.81 124 VAL A CA 1
ATOM 880 C C . VAL A 1 124 ? -0.116 -0.327 9.919 1.00 97.81 124 VAL A C 1
ATOM 882 O O . VAL A 1 124 ? 0.468 -1.069 10.709 1.00 97.81 124 VAL A O 1
ATOM 885 N N . CYS A 1 125 ? 0.300 -0.136 8.664 1.00 97.31 125 CYS A N 1
ATOM 886 C CA . CYS A 1 125 ? 1.374 -0.928 8.051 1.00 97.31 125 CYS A CA 1
ATOM 887 C C . CYS A 1 125 ? 2.741 -0.229 7.975 1.00 97.31 125 CYS A C 1
ATOM 889 O O . CYS A 1 125 ? 3.712 -0.868 7.583 1.00 97.31 125 CYS A O 1
ATOM 891 N N . SER A 1 126 ? 2.837 1.054 8.345 1.00 97.06 126 SER A N 1
ATOM 892 C CA . SER A 1 126 ? 4.082 1.843 8.296 1.00 97.06 126 SER A CA 1
ATOM 893 C C . SER A 1 126 ? 4.690 2.035 6.903 1.00 97.06 126 SER A C 1
ATOM 895 O O . SER A 1 126 ? 5.869 2.373 6.802 1.00 97.06 126 SER A O 1
ATOM 897 N N . TRP A 1 127 ? 3.889 1.845 5.853 1.00 97.50 127 TRP A N 1
ATOM 898 C CA . TRP A 1 127 ? 4.216 2.289 4.501 1.00 97.50 127 TRP A CA 1
ATOM 899 C C . TRP A 1 127 ? 4.011 3.807 4.391 1.00 97.50 127 TRP A C 1
ATOM 901 O O . TRP A 1 127 ? 3.019 4.329 4.913 1.00 97.50 127 TRP A O 1
ATOM 911 N N . GLU A 1 128 ? 4.959 4.495 3.765 1.00 97.94 128 GLU A N 1
ATOM 912 C CA . GLU A 1 128 ? 4.947 5.938 3.513 1.00 97.94 128 GLU A CA 1
ATOM 913 C C . GLU A 1 128 ? 4.315 6.246 2.156 1.00 97.94 128 GLU A C 1
ATOM 915 O O . GLU A 1 128 ? 4.648 5.587 1.171 1.00 97.94 128 GLU A O 1
ATOM 920 N N . ASP A 1 129 ? 3.423 7.237 2.114 1.00 96.94 129 ASP A N 1
ATOM 921 C CA . ASP A 1 129 ? 2.674 7.651 0.926 1.00 96.94 129 ASP A CA 1
ATOM 922 C C . ASP A 1 129 ? 3.540 8.358 -0.131 1.00 96.94 129 ASP A C 1
ATOM 924 O O . ASP A 1 129 ? 3.472 9.570 -0.326 1.00 96.94 129 ASP A O 1
ATOM 928 N N . ASP A 1 130 ? 4.395 7.580 -0.791 1.00 95.00 130 ASP A N 1
ATOM 929 C CA . ASP A 1 130 ? 5.421 8.064 -1.708 1.00 95.00 130 ASP A CA 1
ATOM 930 C C . ASP A 1 130 ? 4.943 8.117 -3.167 1.00 95.00 130 ASP A C 1
ATOM 932 O O . ASP A 1 130 ? 4.568 7.110 -3.772 1.00 95.00 130 ASP A O 1
ATOM 936 N N . GLN A 1 131 ? 5.025 9.301 -3.777 1.00 92.19 131 GLN A N 1
ATOM 937 C CA . GLN A 1 131 ? 4.543 9.534 -5.139 1.00 92.19 131 GLN A CA 1
ATOM 938 C C . GLN A 1 131 ? 5.288 8.711 -6.206 1.00 92.19 131 GLN A C 1
ATOM 940 O O . GLN A 1 131 ? 4.680 8.299 -7.199 1.00 92.19 131 GLN A O 1
ATOM 945 N N . ILE A 1 132 ? 6.585 8.437 -6.022 1.00 89.44 132 ILE A N 1
ATOM 946 C CA . ILE A 1 132 ? 7.365 7.648 -6.984 1.00 89.44 132 ILE A CA 1
ATOM 947 C C . ILE A 1 132 ? 6.852 6.209 -6.985 1.00 89.44 132 ILE A C 1
ATOM 949 O O . ILE A 1 132 ? 6.543 5.668 -8.048 1.00 89.44 132 ILE A O 1
ATOM 953 N N . GLN A 1 133 ? 6.686 5.612 -5.809 1.00 92.38 133 GLN A N 1
ATOM 954 C CA . GLN A 1 133 ? 6.200 4.243 -5.654 1.00 92.38 133 GLN A CA 1
ATOM 955 C C . GLN A 1 133 ? 4.706 4.101 -5.977 1.00 92.38 133 GLN A C 1
ATOM 957 O O . GLN A 1 133 ? 4.276 3.021 -6.380 1.00 92.38 133 GLN A O 1
ATOM 962 N N . LEU A 1 134 ? 3.925 5.185 -5.898 1.00 93.44 134 LEU A N 1
ATOM 963 C CA . LEU A 1 134 ? 2.570 5.243 -6.460 1.00 93.44 134 LEU A CA 1
ATOM 964 C C . LEU A 1 134 ? 2.565 5.275 -7.991 1.00 93.44 134 LEU A C 1
ATOM 966 O O . LEU A 1 134 ? 1.692 4.688 -8.618 1.00 93.44 134 LEU A O 1
ATOM 970 N N . SER A 1 135 ? 3.539 5.938 -8.617 1.00 90.88 135 SER A N 1
ATOM 971 C CA . SER A 1 135 ? 3.653 5.980 -10.082 1.00 90.88 135 SER A CA 1
ATOM 972 C C . SER A 1 135 ? 4.257 4.704 -10.686 1.00 90.88 135 SER A C 1
ATOM 974 O O . SER A 1 135 ? 4.011 4.383 -11.852 1.00 90.88 135 SER A O 1
ATOM 976 N N . ASN A 1 136 ? 5.048 3.972 -9.897 1.00 90.88 136 ASN A N 1
ATOM 977 C CA . ASN A 1 136 ? 5.684 2.712 -10.260 1.00 90.88 136 ASN A CA 1
ATOM 978 C C . ASN A 1 136 ? 5.583 1.728 -9.088 1.00 90.88 136 ASN A C 1
ATOM 980 O O . ASN A 1 136 ? 6.462 1.669 -8.229 1.00 90.88 136 ASN A O 1
ATOM 984 N N . HIS A 1 137 ? 4.521 0.920 -9.076 1.00 94.19 137 HIS A N 1
ATOM 985 C CA . HIS A 1 137 ? 4.213 0.018 -7.961 1.00 94.19 137 HIS A CA 1
ATOM 986 C C . HIS A 1 137 ? 5.274 -1.061 -7.696 1.00 94.19 137 HIS A C 1
ATOM 988 O O . HIS A 1 137 ? 5.284 -1.642 -6.611 1.00 94.19 137 HIS A O 1
ATOM 994 N N . ALA A 1 138 ? 6.145 -1.339 -8.671 1.00 93.06 138 ALA A N 1
ATOM 995 C CA . ALA A 1 138 ? 7.252 -2.283 -8.557 1.00 93.06 138 ALA A CA 1
ATOM 996 C C . ALA A 1 138 ? 8.560 -1.622 -8.079 1.00 93.06 138 ALA A C 1
ATOM 998 O O . ALA A 1 138 ? 9.516 -2.320 -7.755 1.00 93.06 138 ALA A O 1
ATOM 999 N N . ALA A 1 139 ? 8.627 -0.288 -8.002 1.00 88.50 139 ALA A N 1
ATOM 1000 C CA . ALA A 1 139 ? 9.797 0.408 -7.479 1.00 88.50 139 ALA A CA 1
ATOM 1001 C C . ALA A 1 139 ? 9.911 0.233 -5.958 1.00 88.50 139 ALA A C 1
ATOM 1003 O O . ALA A 1 139 ? 9.022 0.645 -5.218 1.00 88.50 139 ALA A O 1
ATOM 1004 N N . GLY A 1 140 ? 11.016 -0.356 -5.498 1.00 85.25 140 GLY A N 1
ATOM 1005 C CA . GLY A 1 140 ? 11.446 -0.379 -4.096 1.00 85.25 140 GLY A CA 1
ATOM 1006 C C . GLY A 1 140 ? 12.733 0.426 -3.886 1.00 85.25 140 GLY A C 1
ATOM 1007 O O . GLY A 1 140 ? 13.291 0.977 -4.834 1.00 85.25 140 GLY A O 1
ATOM 1008 N N . GLY A 1 141 ? 13.221 0.486 -2.645 1.00 79.25 141 GLY A N 1
ATOM 1009 C CA . GLY A 1 141 ? 14.513 1.107 -2.320 1.00 79.25 141 GLY A CA 1
ATOM 1010 C C . GLY A 1 141 ? 14.538 2.642 -2.341 1.00 79.25 141 GLY A C 1
ATOM 1011 O O . GLY A 1 141 ? 15.621 3.220 -2.380 1.00 79.25 141 GLY A O 1
ATOM 1012 N N . CYS A 1 142 ? 13.372 3.294 -2.312 1.00 76.94 142 CYS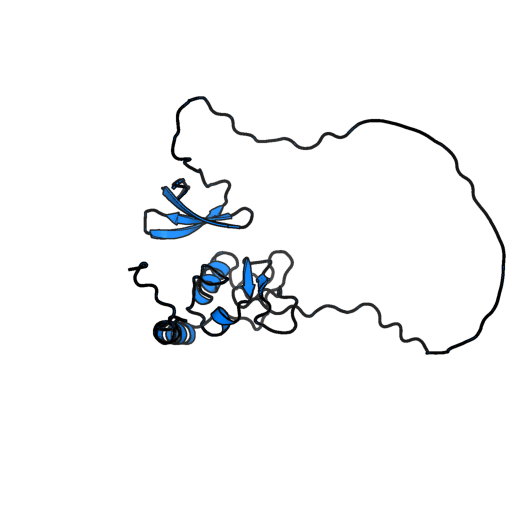 A N 1
ATOM 1013 C CA . CYS A 1 142 ? 13.236 4.748 -2.178 1.00 76.94 142 CYS A CA 1
ATOM 1014 C C . CYS A 1 142 ? 12.811 5.099 -0.736 1.00 76.94 142 CYS A C 1
ATOM 1016 O O . CYS A 1 142 ? 13.397 4.569 0.209 1.00 76.94 142 CYS A O 1
ATOM 1018 N N . ALA A 1 143 ? 11.786 5.940 -0.558 1.00 88.19 143 ALA A N 1
ATOM 1019 C CA . ALA A 1 143 ? 11.148 6.224 0.730 1.00 88.19 143 ALA A CA 1
ATOM 1020 C C . ALA A 1 143 ? 10.781 4.938 1.493 1.00 88.19 143 ALA A C 1
ATOM 1022 O O . ALA A 1 143 ? 11.104 4.773 2.673 1.00 88.19 143 ALA A O 1
ATOM 1023 N N . ASN A 1 144 ? 10.194 3.965 0.788 1.00 93.06 144 ASN A N 1
ATOM 1024 C CA . ASN A 1 144 ? 10.003 2.623 1.312 1.00 93.06 144 ASN A CA 1
ATOM 1025 C C . ASN A 1 144 ? 11.071 1.667 0.766 1.00 93.06 144 ASN A C 1
ATOM 1027 O O . ASN A 1 144 ? 11.324 1.575 -0.437 1.00 93.06 144 ASN A O 1
ATOM 1031 N N . SER A 1 145 ? 11.649 0.870 1.669 1.00 90.50 145 SER A N 1
ATOM 1032 C CA . SER A 1 145 ? 12.575 -0.213 1.312 1.00 90.50 145 SER A CA 1
ATOM 1033 C C . SER A 1 145 ? 11.935 -1.259 0.395 1.00 90.50 145 SER A C 1
ATOM 1035 O O . SER A 1 145 ? 12.619 -1.888 -0.398 1.00 90.50 145 SER A O 1
ATOM 1037 N N . GLU A 1 146 ? 10.628 -1.467 0.546 1.00 93.25 146 GLU A N 1
ATOM 1038 C CA . GLU A 1 146 ? 9.821 -2.390 -0.252 1.00 93.25 146 GLU A CA 1
ATOM 1039 C C . GLU A 1 146 ? 9.005 -1.621 -1.290 1.00 93.25 146 GLU A C 1
ATOM 1041 O O . GLU A 1 146 ? 8.647 -0.464 -1.064 1.00 93.25 146 GLU A O 1
ATOM 1046 N N . SER A 1 147 ? 8.703 -2.273 -2.407 1.00 95.00 147 SER A N 1
ATOM 1047 C CA . SER A 1 147 ? 7.763 -1.779 -3.413 1.00 95.00 147 SER A CA 1
ATOM 1048 C C . SER A 1 147 ? 6.321 -1.769 -2.897 1.00 95.00 147 SER A C 1
ATOM 1050 O O . SER A 1 147 ? 6.007 -2.428 -1.904 1.00 95.00 147 SER A O 1
ATOM 1052 N N . LEU A 1 148 ? 5.408 -1.061 -3.572 1.00 96.81 148 LEU A N 1
ATOM 1053 C CA . LEU A 1 148 ? 3.989 -1.089 -3.193 1.00 96.81 148 LEU A CA 1
ATOM 1054 C C . LEU A 1 148 ? 3.400 -2.504 -3.322 1.00 96.81 148 LEU A C 1
ATOM 1056 O O . LEU A 1 148 ? 2.598 -2.917 -2.486 1.00 96.81 148 LEU A O 1
ATOM 1060 N N . ILE A 1 149 ? 3.822 -3.267 -4.334 1.00 97.50 149 ILE A N 1
ATOM 1061 C CA . ILE A 1 149 ? 3.401 -4.663 -4.528 1.00 97.50 149 ILE A CA 1
ATOM 1062 C C . ILE A 1 149 ? 3.809 -5.525 -3.326 1.00 97.50 149 ILE A C 1
ATOM 1064 O O . ILE A 1 149 ? 2.992 -6.273 -2.781 1.00 97.50 149 ILE A O 1
ATOM 1068 N N . GLU A 1 150 ? 5.065 -5.422 -2.889 1.00 97.19 150 GLU A N 1
ATOM 1069 C CA . GLU A 1 150 ? 5.561 -6.134 -1.707 1.00 97.19 150 GLU A CA 1
ATOM 1070 C C . GLU A 1 150 ? 4.871 -5.652 -0.429 1.00 97.19 150 GLU A C 1
ATOM 1072 O O . GLU A 1 150 ? 4.444 -6.481 0.377 1.00 97.19 150 GLU A O 1
ATOM 1077 N N . ALA A 1 151 ? 4.675 -4.339 -0.285 1.00 97.88 151 ALA A N 1
ATOM 1078 C CA . ALA A 1 151 ? 3.983 -3.745 0.850 1.00 97.88 151 ALA A CA 1
ATOM 1079 C C . ALA A 1 151 ? 2.544 -4.257 0.971 1.00 97.88 151 ALA A C 1
ATOM 1081 O O . ALA A 1 151 ? 2.113 -4.593 2.071 1.00 97.88 151 ALA A O 1
ATOM 1082 N N . GLN A 1 152 ? 1.810 -4.383 -0.142 1.00 98.50 152 GLN A N 1
ATOM 1083 C CA . GLN A 1 152 ? 0.465 -4.961 -0.140 1.00 98.50 152 GLN A CA 1
ATOM 1084 C C . GLN A 1 152 ? 0.471 -6.427 0.291 1.00 98.50 152 GLN A C 1
ATOM 1086 O O . GLN A 1 152 ? -0.337 -6.824 1.133 1.00 98.50 152 GLN A O 1
ATOM 1091 N N . ARG A 1 153 ? 1.401 -7.239 -0.228 1.00 97.94 153 ARG A N 1
ATOM 1092 C CA . ARG A 1 153 ? 1.540 -8.650 0.178 1.00 97.94 153 ARG A CA 1
ATOM 1093 C C . ARG A 1 153 ? 1.843 -8.767 1.675 1.00 97.94 153 ARG A C 1
ATOM 1095 O O . ARG A 1 153 ? 1.176 -9.523 2.380 1.00 97.94 153 ARG A O 1
ATOM 1102 N N . ASN A 1 154 ? 2.792 -7.976 2.171 1.00 97.19 154 ASN A N 1
ATOM 1103 C CA . ASN A 1 154 ? 3.196 -7.968 3.576 1.00 97.19 154 ASN A CA 1
ATOM 1104 C C . ASN A 1 154 ? 2.075 -7.461 4.492 1.00 97.19 154 ASN A C 1
ATOM 1106 O O . ASN A 1 154 ? 1.807 -8.059 5.535 1.00 97.19 154 ASN A O 1
ATOM 1110 N N . ALA A 1 155 ? 1.379 -6.396 4.091 1.00 97.44 155 ALA A N 1
ATOM 1111 C CA . ALA A 1 155 ? 0.244 -5.861 4.827 1.00 97.44 155 ALA A CA 1
ATOM 1112 C C . ALA A 1 155 ? -0.899 -6.875 4.920 1.00 97.44 155 ALA A C 1
ATOM 1114 O O . ALA A 1 155 ? -1.464 -7.032 5.996 1.00 97.44 155 ALA A O 1
ATOM 1115 N N . LEU A 1 156 ? -1.210 -7.601 3.843 1.00 97.56 156 LEU A N 1
ATOM 1116 C CA . LEU A 1 156 ? -2.254 -8.631 3.844 1.00 97.56 156 LEU A CA 1
ATOM 1117 C C . LEU A 1 156 ? -1.894 -9.864 4.678 1.00 97.56 156 LEU A C 1
ATOM 1119 O O . LEU A 1 156 ? -2.791 -10.501 5.226 1.00 97.56 156 LEU A O 1
ATOM 1123 N N . ALA A 1 157 ? -0.605 -10.186 4.809 1.00 97.19 157 ALA A N 1
ATOM 1124 C CA . ALA A 1 157 ? -0.147 -11.234 5.717 1.00 97.19 157 ALA A CA 1
ATOM 1125 C C . ALA A 1 157 ? -0.343 -10.855 7.199 1.00 97.19 157 ALA A C 1
ATOM 1127 O O . ALA A 1 157 ? -0.545 -11.736 8.032 1.00 97.19 157 ALA A O 1
ATOM 1128 N N . MET A 1 158 ? -0.293 -9.557 7.528 1.00 94.50 158 MET A N 1
ATOM 1129 C CA . MET A 1 158 ? -0.522 -9.045 8.887 1.00 94.50 158 MET A CA 1
ATOM 1130 C C . MET A 1 158 ? -1.996 -8.732 9.168 1.00 94.50 158 MET A C 1
ATOM 1132 O O . MET A 1 158 ? -2.472 -8.991 10.267 1.00 94.50 158 MET A O 1
ATOM 1136 N N . HIS A 1 159 ? -2.697 -8.189 8.173 1.00 97.00 159 HIS A N 1
ATOM 1137 C CA . HIS A 1 159 ? -4.081 -7.731 8.239 1.00 97.00 159 HIS A CA 1
ATOM 1138 C C . HIS A 1 159 ? -4.876 -8.307 7.055 1.00 97.00 159 HIS A C 1
ATOM 1140 O O . HIS A 1 159 ? -5.013 -7.641 6.015 1.00 97.00 159 HIS A O 1
ATOM 1146 N N . PRO A 1 160 ? -5.407 -9.539 7.182 1.00 97.44 160 PRO A N 1
ATOM 1147 C CA . PRO A 1 160 ? -6.156 -10.210 6.120 1.00 97.44 160 PRO A CA 1
ATOM 1148 C C . PRO A 1 160 ? -7.357 -9.390 5.637 1.00 97.44 160 PRO A C 1
ATOM 1150 O O . PRO A 1 160 ? -7.923 -8.614 6.399 1.00 97.44 160 PRO A O 1
ATOM 1153 N N . LEU A 1 161 ? -7.809 -9.595 4.394 1.00 96.12 161 LEU A N 1
ATOM 1154 C CA . LEU A 1 161 ? -8.940 -8.842 3.814 1.00 96.12 161 LEU A CA 1
ATOM 1155 C C . LEU A 1 161 ? -10.241 -8.924 4.630 1.00 96.12 161 LEU A C 1
ATOM 1157 O O . LEU A 1 161 ? -11.061 -8.017 4.555 1.00 96.12 161 LEU A O 1
ATOM 1161 N N . SER A 1 162 ? -10.430 -9.991 5.410 1.00 96.38 162 SER A N 1
ATOM 1162 C CA . SER A 1 162 ? -11.581 -10.150 6.306 1.00 96.38 162 SER A CA 1
ATOM 1163 C C . SER A 1 162 ? -11.549 -9.216 7.523 1.00 96.38 162 SER A C 1
ATOM 1165 O O . SER A 1 162 ? -12.561 -9.067 8.202 1.00 96.38 162 SER A O 1
ATOM 1167 N N . GLU A 1 163 ? -10.401 -8.612 7.835 1.00 97.06 163 GLU A N 1
ATOM 1168 C CA . GLU A 1 163 ? -10.242 -7.659 8.930 1.00 97.06 163 GLU A CA 1
ATOM 1169 C C . GLU A 1 163 ? -10.617 -6.249 8.455 1.00 97.06 163 GLU A C 1
ATOM 1171 O O . GLU A 1 163 ? -9.843 -5.568 7.771 1.00 97.06 163 GLU A O 1
ATOM 1176 N N . ALA A 1 164 ? -11.825 -5.822 8.830 1.00 97.50 164 ALA A N 1
ATOM 1177 C CA . ALA A 1 164 ? -12.377 -4.513 8.488 1.00 97.50 164 ALA A CA 1
ATOM 1178 C C . ALA A 1 164 ? -11.801 -3.363 9.332 1.00 97.50 164 ALA A C 1
ATOM 1180 O O . ALA A 1 164 ? -11.909 -2.209 8.935 1.00 97.50 164 ALA A O 1
ATOM 1181 N N . SER A 1 165 ? -11.177 -3.652 10.478 1.00 97.69 165 SER A N 1
ATOM 1182 C CA . SER A 1 165 ? -10.624 -2.632 11.377 1.00 97.69 165 SER A CA 1
ATOM 1183 C C . SER A 1 165 ? -9.332 -3.101 12.041 1.00 97.69 165 SER A C 1
ATOM 1185 O O . SER A 1 165 ? -9.307 -4.208 12.570 1.00 97.69 165 SER A O 1
ATOM 1187 N N . ALA A 1 166 ? -8.314 -2.243 12.092 1.00 97.00 166 ALA A N 1
ATOM 1188 C CA . ALA A 1 166 ? -7.034 -2.518 12.739 1.00 97.00 166 ALA A CA 1
ATOM 1189 C C . ALA A 1 166 ? -6.484 -1.248 13.400 1.00 97.00 166 ALA A C 1
ATOM 1191 O O . ALA A 1 166 ? -6.525 -0.164 12.822 1.00 97.00 166 ALA A O 1
ATOM 1192 N N . LYS A 1 167 ? -5.946 -1.372 14.622 1.00 96.00 167 LYS A N 1
ATOM 1193 C CA . LYS A 1 167 ? -5.347 -0.258 15.394 1.00 96.00 167 LYS A CA 1
ATOM 1194 C C . LYS A 1 167 ? -6.236 1.000 15.506 1.00 96.00 167 LYS A C 1
ATOM 1196 O O . LYS A 1 167 ? -5.719 2.111 15.544 1.00 96.00 167 LYS A O 1
ATOM 1201 N N . GLY A 1 168 ? -7.559 0.828 15.558 1.00 96.19 168 GLY A N 1
ATOM 1202 C CA . GLY A 1 168 ? -8.522 1.936 15.643 1.00 96.19 168 GLY A CA 1
ATOM 1203 C C . GLY A 1 168 ? -8.865 2.605 14.307 1.00 96.19 168 GLY A C 1
ATOM 1204 O O . GLY A 1 168 ? -9.588 3.594 14.309 1.00 96.19 168 GLY A O 1
ATOM 1205 N N . TYR A 1 169 ? -8.383 2.068 13.185 1.00 97.38 169 TYR A N 1
ATOM 1206 C CA . TYR A 1 169 ? -8.694 2.546 11.840 1.00 97.38 169 TYR A CA 1
ATOM 1207 C C . TYR A 1 169 ? -9.557 1.536 11.090 1.00 97.38 169 TYR A C 1
ATOM 1209 O O . TYR A 1 169 ? -9.370 0.326 11.230 1.00 97.38 169 TYR A O 1
ATOM 1217 N N . GLU A 1 170 ? -10.465 2.033 10.257 1.00 97.81 170 GLU A N 1
ATOM 1218 C CA . GLU A 1 170 ? -11.309 1.217 9.384 1.00 97.81 170 GLU A CA 1
ATOM 1219 C C . GLU A 1 170 ? -10.677 1.062 7.999 1.00 97.81 170 GLU A C 1
ATOM 1221 O O . GLU A 1 170 ? -10.051 1.984 7.463 1.00 97.81 170 GLU A O 1
ATOM 1226 N N . ARG A 1 171 ? -10.825 -0.130 7.420 1.00 97.94 171 ARG A N 1
ATOM 1227 C CA . ARG A 1 171 ? -10.444 -0.416 6.040 1.00 97.94 171 ARG A CA 1
ATOM 1228 C C . ARG A 1 171 ? -11.496 0.160 5.113 1.00 97.94 171 ARG A C 1
ATOM 1230 O O . ARG A 1 171 ? -12.686 -0.071 5.305 1.00 97.94 171 ARG A O 1
ATOM 1237 N N . ASP A 1 172 ? -11.053 0.880 4.093 1.00 97.50 172 ASP A N 1
ATOM 1238 C CA . ASP A 1 172 ? -11.949 1.376 3.063 1.00 97.50 172 ASP A CA 1
ATOM 1239 C C . ASP A 1 172 ? -12.590 0.196 2.305 1.00 97.50 172 ASP A C 1
ATOM 1241 O O . ASP A 1 172 ? -11.859 -0.616 1.729 1.00 97.50 172 ASP A O 1
ATOM 1245 N N . PRO A 1 173 ? -13.931 0.083 2.274 1.00 95.75 173 PRO A N 1
ATOM 1246 C CA . PRO A 1 173 ? -14.621 -0.995 1.566 1.00 95.75 173 PRO A CA 1
ATOM 1247 C C . PRO A 1 173 ? -14.373 -1.020 0.052 1.00 95.75 173 PRO A C 1
ATOM 1249 O O . PRO A 1 173 ? -14.556 -2.059 -0.578 1.00 95.75 173 PRO A O 1
ATOM 1252 N N . ALA A 1 174 ? -13.995 0.113 -0.545 1.00 95.94 174 ALA A N 1
ATOM 1253 C CA . ALA A 1 174 ? -13.658 0.218 -1.960 1.00 95.94 174 ALA A CA 1
ATOM 1254 C C . ALA A 1 174 ? -12.190 -0.134 -2.249 1.00 95.94 174 ALA A C 1
ATOM 1256 O O . ALA A 1 174 ? -11.829 -0.336 -3.411 1.00 95.94 174 ALA A O 1
ATOM 1257 N N . TRP A 1 175 ? -11.333 -0.220 -1.224 1.00 97.38 175 TRP A N 1
ATOM 1258 C CA . TRP A 1 175 ? -9.941 -0.608 -1.417 1.00 97.38 175 TRP A CA 1
ATOM 1259 C C . TRP A 1 175 ? -9.822 -2.098 -1.745 1.00 97.38 175 TRP A C 1
ATOM 1261 O O . TRP A 1 175 ? -10.461 -2.960 -1.140 1.00 97.38 175 TRP A O 1
ATOM 1271 N N . ARG A 1 176 ? -8.925 -2.409 -2.681 1.00 97.31 176 ARG A N 1
ATOM 1272 C CA . ARG A 1 176 ? -8.497 -3.771 -2.998 1.00 97.31 176 ARG A CA 1
ATOM 1273 C C . ARG A 1 176 ? -6.994 -3.798 -3.276 1.00 97.31 176 ARG A C 1
ATOM 1275 O O . ARG A 1 176 ? -6.452 -2.789 -3.731 1.00 97.31 176 ARG A O 1
ATOM 1282 N N . PRO A 1 177 ? -6.326 -4.946 -3.089 1.00 97.62 177 PRO A N 1
ATOM 1283 C CA . PRO A 1 177 ? -4.970 -5.115 -3.581 1.00 97.62 177 PRO A CA 1
ATOM 1284 C C . PRO A 1 177 ? -4.923 -5.081 -5.113 1.00 97.62 177 PRO A C 1
ATOM 1286 O O . PRO A 1 177 ? -5.934 -5.269 -5.809 1.00 97.62 177 PRO A O 1
ATOM 1289 N N . LEU A 1 178 ? -3.716 -4.869 -5.630 1.00 97.62 178 LEU A N 1
ATOM 1290 C CA . LEU A 1 178 ? -3.412 -4.990 -7.046 1.00 97.62 178 LEU A CA 1
ATOM 1291 C C . LEU A 1 178 ? -3.699 -6.419 -7.518 1.00 97.62 178 LEU A C 1
ATOM 1293 O O . LEU A 1 178 ? -3.372 -7.401 -6.847 1.00 97.62 178 LEU A O 1
ATOM 1297 N N . ASN A 1 179 ? -4.328 -6.538 -8.683 1.00 97.62 179 ASN A N 1
ATOM 1298 C CA . ASN A 1 179 ? -4.573 -7.828 -9.314 1.00 97.62 179 ASN A CA 1
ATOM 1299 C C . ASN A 1 179 ? -3.340 -8.306 -10.102 1.00 97.62 179 ASN A C 1
ATOM 1301 O O . ASN A 1 179 ? -2.386 -7.561 -10.322 1.00 97.62 179 ASN A O 1
ATOM 1305 N N . ALA A 1 180 ? -3.364 -9.561 -10.556 1.00 97.38 180 ALA A N 1
ATOM 1306 C CA . ALA A 1 180 ? -2.232 -10.170 -11.255 1.00 97.38 180 ALA A CA 1
ATOM 1307 C C . ALA A 1 180 ? -1.813 -9.413 -12.531 1.00 97.38 180 ALA A C 1
ATOM 1309 O O . ALA A 1 180 ? -0.623 -9.317 -12.814 1.00 97.38 180 ALA A O 1
ATOM 1310 N N . SER A 1 181 ? -2.765 -8.855 -13.285 1.00 97.25 181 SER A N 1
ATOM 1311 C CA . SER A 1 181 ? -2.470 -8.089 -14.502 1.00 97.25 181 SER A CA 1
ATOM 1312 C C . SER A 1 181 ? -1.840 -6.730 -14.190 1.00 97.25 181 SER A C 1
ATOM 1314 O O . SER A 1 181 ? -0.915 -6.323 -14.884 1.00 97.25 181 SER A O 1
ATOM 1316 N N . GLU A 1 182 ? -2.297 -6.049 -13.137 1.00 95.88 182 GLU A N 1
ATOM 1317 C CA . GLU A 1 182 ? -1.714 -4.782 -12.667 1.00 95.88 182 GLU A CA 1
ATOM 1318 C C . GLU A 1 182 ? -0.289 -4.977 -12.138 1.00 95.88 182 GLU A C 1
ATOM 1320 O O . GLU A 1 182 ? 0.593 -4.173 -12.434 1.00 95.88 182 GLU A O 1
ATOM 1325 N N . ILE A 1 183 ? -0.055 -6.067 -11.400 1.00 96.06 183 ILE A N 1
ATOM 1326 C CA . ILE A 1 183 ? 1.278 -6.464 -10.928 1.00 96.06 183 ILE A CA 1
ATOM 1327 C C . ILE A 1 183 ? 2.200 -6.726 -12.120 1.00 96.06 183 ILE A C 1
ATOM 1329 O O . ILE A 1 183 ? 3.263 -6.119 -12.206 1.00 96.06 183 ILE A O 1
ATOM 1333 N N . ALA A 1 184 ? 1.775 -7.567 -13.069 1.00 93.88 184 ALA A N 1
ATOM 1334 C CA . ALA A 1 184 ? 2.585 -7.906 -14.237 1.00 93.88 184 ALA A CA 1
ATOM 1335 C C . ALA A 1 184 ? 2.920 -6.675 -15.097 1.00 93.88 184 ALA A C 1
ATOM 1337 O O . ALA A 1 184 ? 4.038 -6.555 -15.592 1.00 93.88 184 ALA A O 1
ATOM 1338 N N . ALA A 1 185 ? 1.973 -5.744 -15.255 1.00 91.69 185 ALA A N 1
ATOM 1339 C CA . ALA A 1 185 ? 2.209 -4.492 -15.966 1.00 91.69 185 ALA A CA 1
ATOM 1340 C C . ALA A 1 185 ? 3.241 -3.608 -15.245 1.00 91.69 185 ALA A C 1
ATOM 1342 O O . ALA A 1 185 ? 4.166 -3.107 -15.878 1.00 91.69 185 ALA A O 1
ATOM 1343 N N . ALA A 1 186 ? 3.123 -3.456 -13.922 1.00 91.00 186 ALA A N 1
ATOM 1344 C CA . ALA A 1 186 ? 4.074 -2.676 -13.133 1.00 91.00 186 ALA A CA 1
ATOM 1345 C C . ALA A 1 186 ? 5.487 -3.287 -13.143 1.00 91.00 186 ALA A C 1
ATOM 1347 O O . ALA A 1 186 ? 6.470 -2.561 -13.271 1.00 91.00 186 ALA A O 1
ATOM 1348 N N . GLU A 1 187 ? 5.600 -4.613 -13.046 1.00 90.38 187 GLU A N 1
ATOM 1349 C CA . GLU A 1 187 ? 6.880 -5.328 -13.116 1.00 90.38 187 GLU A CA 1
ATOM 1350 C C . GLU A 1 187 ? 7.532 -5.203 -14.505 1.00 90.38 187 GLU A C 1
ATOM 1352 O O . GLU A 1 187 ? 8.745 -5.013 -14.597 1.00 90.38 187 GLU A O 1
ATOM 1357 N N . ALA A 1 188 ? 6.745 -5.238 -15.586 1.00 88.25 188 ALA A N 1
ATOM 1358 C CA . ALA A 1 188 ? 7.252 -5.000 -16.938 1.00 88.25 188 ALA A CA 1
ATOM 1359 C C . ALA A 1 188 ? 7.797 -3.567 -17.100 1.00 88.25 188 ALA A C 1
ATOM 1361 O O . ALA A 1 188 ? 8.911 -3.373 -17.601 1.00 88.25 188 ALA A O 1
ATOM 1362 N N . ASP A 1 189 ? 7.052 -2.573 -16.609 1.00 80.94 189 ASP A N 1
ATOM 1363 C CA . ASP A 1 189 ? 7.433 -1.158 -16.665 1.00 80.94 189 ASP A CA 1
ATOM 1364 C C . ASP A 1 189 ? 8.634 -0.829 -15.764 1.00 80.94 189 ASP A C 1
ATOM 1366 O O . ASP A 1 189 ? 9.392 0.094 -16.081 1.00 80.94 189 ASP A O 1
ATOM 1370 N N . HIS A 1 190 ? 8.854 -1.584 -14.679 1.00 76.62 190 HIS A N 1
ATOM 1371 C CA . HIS A 1 190 ? 9.932 -1.352 -13.712 1.00 76.62 190 HIS A CA 1
ATOM 1372 C C . HIS A 1 190 ? 11.305 -1.217 -14.380 1.00 76.62 190 HIS A C 1
ATOM 1374 O O . HIS A 1 190 ? 12.041 -0.280 -14.083 1.00 76.62 190 HIS A O 1
ATOM 1380 N N . SER A 1 191 ? 11.599 -2.093 -15.347 1.00 62.41 191 SER A N 1
ATOM 1381 C CA . SER A 1 191 ? 12.861 -2.098 -16.103 1.00 62.41 191 SER A CA 1
ATOM 1382 C C . SER A 1 191 ? 13.075 -0.861 -16.988 1.00 62.41 191 SER A C 1
ATOM 1384 O O . SER A 1 191 ? 14.202 -0.564 -17.374 1.00 62.41 191 SER A O 1
ATOM 1386 N N . THR A 1 192 ? 12.003 -0.132 -17.308 1.00 61.50 192 THR A N 1
ATOM 1387 C CA . THR A 1 192 ? 12.018 1.019 -18.230 1.00 61.50 192 THR A CA 1
ATOM 1388 C C . THR A 1 192 ? 11.899 2.368 -17.521 1.00 61.50 192 THR A C 1
ATOM 1390 O O . THR A 1 192 ? 12.170 3.407 -18.122 1.00 61.50 192 THR A O 1
ATOM 1393 N N . ARG A 1 193 ? 11.494 2.360 -16.244 1.00 61.47 193 ARG A N 1
ATOM 1394 C CA . ARG A 1 193 ? 11.249 3.548 -15.412 1.00 61.47 193 ARG A CA 1
ATOM 1395 C C . ARG A 1 193 ? 12.110 3.583 -14.151 1.00 61.47 193 ARG A C 1
ATOM 1397 O O . ARG A 1 193 ? 11.744 4.236 -13.173 1.00 61.47 193 ARG A O 1
ATOM 1404 N N . THR A 1 194 ? 13.251 2.902 -14.142 1.00 59.59 194 THR A N 1
ATOM 1405 C CA . THR A 1 194 ? 14.281 3.177 -13.141 1.00 59.59 194 THR A CA 1
ATOM 1406 C C . THR A 1 194 ? 14.746 4.621 -13.317 1.00 59.59 194 THR A C 1
ATOM 1408 O O . THR A 1 194 ? 15.058 5.056 -14.426 1.00 59.59 194 THR A O 1
ATOM 1411 N N . LEU A 1 195 ? 14.834 5.382 -12.223 1.00 58.66 195 LEU A N 1
ATOM 1412 C CA . LEU A 1 195 ? 15.469 6.709 -12.196 1.00 58.66 195 LEU A CA 1
ATOM 1413 C C . LEU A 1 195 ? 17.002 6.604 -12.371 1.00 58.66 195 LEU A C 1
ATOM 1415 O O . LEU A 1 195 ? 17.773 7.346 -11.774 1.00 58.66 195 LEU A O 1
ATOM 1419 N N . SER A 1 196 ? 17.463 5.666 -13.197 1.00 58.56 196 SER A N 1
ATOM 1420 C CA . SER A 1 196 ? 18.839 5.508 -13.641 1.00 58.56 196 SER A CA 1
ATOM 1421 C C . SER A 1 196 ? 19.073 6.466 -14.805 1.00 58.56 196 SER A C 1
ATOM 1423 O O . SER A 1 196 ? 19.079 6.077 -15.974 1.00 58.56 196 SER A O 1
ATOM 1425 N N . HIS A 1 197 ? 19.201 7.756 -14.500 1.00 54.22 197 HIS A N 1
ATOM 1426 C CA . HIS A 1 197 ? 19.670 8.711 -15.496 1.00 54.22 197 HIS A CA 1
ATOM 1427 C C . HIS A 1 197 ? 21.153 8.439 -15.774 1.00 54.22 197 HIS A C 1
ATOM 1429 O O . HIS A 1 197 ? 21.928 8.280 -14.834 1.00 54.22 197 HIS A O 1
ATOM 1435 N N . ALA A 1 198 ? 21.574 8.424 -17.041 1.00 58.09 198 ALA A N 1
ATOM 1436 C CA . ALA A 1 198 ? 22.955 8.092 -17.419 1.00 58.09 198 ALA A CA 1
ATOM 1437 C C . ALA A 1 198 ? 24.018 9.014 -16.777 1.00 58.09 198 ALA A C 1
ATOM 1439 O O . ALA A 1 198 ? 25.170 8.622 -16.646 1.00 58.09 198 ALA A O 1
ATOM 1440 N N . GLY A 1 199 ? 23.633 10.221 -16.343 1.00 62.19 199 GLY A N 1
ATOM 1441 C CA . GLY A 1 199 ? 24.499 11.139 -15.592 1.00 62.19 199 GLY A CA 1
ATOM 1442 C C . GLY A 1 199 ? 24.594 10.882 -14.079 1.00 62.19 199 GLY A C 1
ATOM 1443 O O . GLY A 1 199 ? 25.292 11.628 -13.402 1.00 62.19 199 GLY A O 1
ATOM 1444 N N . LEU A 1 200 ? 23.879 9.887 -13.542 1.00 58.53 200 LEU A N 1
ATOM 1445 C CA . LEU A 1 200 ? 23.824 9.541 -12.110 1.00 58.53 200 LEU A CA 1
ATOM 1446 C C . LEU A 1 200 ? 24.366 8.135 -11.804 1.00 58.53 200 LEU A C 1
ATOM 1448 O O . LEU A 1 200 ? 24.410 7.742 -10.641 1.00 58.53 200 LEU A O 1
ATOM 1452 N N . VAL A 1 201 ? 24.766 7.373 -12.825 1.00 56.81 201 VAL A N 1
ATOM 1453 C CA . VAL A 1 201 ? 25.394 6.060 -12.641 1.00 56.81 201 VAL A CA 1
ATOM 1454 C C . VAL A 1 201 ? 26.878 6.293 -12.357 1.00 56.81 201 VAL A C 1
ATOM 1456 O O . VAL A 1 201 ? 27.644 6.600 -13.269 1.00 56.81 201 VAL A O 1
ATOM 1459 N N . ASP A 1 202 ? 27.274 6.222 -11.086 1.00 52.75 202 ASP A N 1
ATOM 1460 C CA . ASP A 1 202 ? 28.687 6.213 -10.696 1.00 52.75 202 ASP A CA 1
ATOM 1461 C C . ASP A 1 202 ? 29.272 4.818 -11.003 1.00 52.75 202 ASP A C 1
ATOM 1463 O O . ASP A 1 202 ? 28.784 3.831 -10.444 1.00 52.75 202 ASP A O 1
ATOM 1467 N N . PRO A 1 203 ? 30.305 4.708 -11.862 1.00 58.06 203 PRO A N 1
ATOM 1468 C CA . PRO A 1 203 ? 30.945 3.433 -12.193 1.00 58.06 203 PRO A CA 1
ATOM 1469 C C . PRO A 1 203 ? 31.523 2.680 -10.986 1.00 58.06 203 PRO A C 1
ATOM 1471 O O . PRO A 1 203 ? 31.874 1.514 -11.116 1.00 58.06 203 PRO A O 1
ATOM 1474 N N . ALA A 1 204 ? 31.664 3.323 -9.823 1.00 58.38 204 ALA A N 1
ATOM 1475 C CA . ALA A 1 204 ? 32.181 2.700 -8.606 1.00 58.38 204 ALA A CA 1
ATOM 1476 C C . ALA A 1 204 ? 31.184 1.765 -7.884 1.00 58.38 204 ALA A C 1
ATOM 1478 O O . ALA A 1 204 ? 31.531 1.220 -6.835 1.00 58.38 204 ALA A O 1
ATOM 1479 N N . TRP A 1 205 ? 29.959 1.604 -8.398 1.00 51.62 205 TRP A N 1
ATOM 1480 C CA . TRP A 1 205 ? 28.902 0.773 -7.798 1.00 51.62 205 TRP A CA 1
ATOM 1481 C C . TRP A 1 205 ? 28.639 -0.560 -8.528 1.00 51.62 205 TRP A C 1
ATOM 1483 O O . TRP A 1 205 ? 27.691 -1.259 -8.164 1.00 51.62 205 TRP A O 1
ATOM 1493 N N . GLU A 1 206 ? 29.466 -0.922 -9.515 1.00 39.03 206 GLU A N 1
ATOM 1494 C CA . GLU A 1 206 ? 29.541 -2.274 -10.112 1.00 39.03 206 GLU A CA 1
ATOM 1495 C C . GLU A 1 206 ? 30.631 -3.127 -9.442 1.00 39.03 206 GLU A C 1
ATOM 1497 O O . GLU A 1 206 ? 30.372 -4.333 -9.214 1.00 39.03 206 GLU A O 1
#

Radius of gyration: 27.36 Å; Cα contacts (8 Å, |Δi|>4): 254; chains: 1; bounding box: 61×69×71 Å

pLDDT: mean 74.65, std 25.33, range [28.69, 98.5]

Sequence (206 aa):
RDEVTTPRGGGRVLKVVGMRARIEHDTGDINWVETKDVELHRGGGGGGASLVPLAAAATVADAISTTDAAANAVAASASQMSLGHEVSSLHGTSDQHQALLACPACGFRTLADEAYGSFDICKVCSWEDDQIQLSNHAAGGCANSESLIEAQRNALAMHPLSEASAKGYERDPAWRPLNASEIAAAEADHSTRTLSHAGLVDPAWE

Organism: NCBI:txid156174

Foldseek 3Di:
DWWKAFPVGIFDFPDDDPQWTFTQHPVRDTDIDGVVRIGTDDDDDDDDDDDDDDDDDDDDDDDDDDDDDDDDDDDDDDDDDDDDDDDDDDPPDPPPPQFFAQDLQQQWRAHRDPDAQPQDQRPQQRDGRHPLLVVQQCDADDSHNGGSLVSNVNNCVVAPPVRQDDPHTGGDPPDDHDDPVRVVVSVVCVVVPDPPDVVPDDPVPD

Mean predicted aligned error: 18.54 Å